Protein AF-Q4K796-F1 (afdb_monomer)

Radius of gyration: 25.09 Å; Cα contacts (8 Å, |Δi|>4): 622; chains: 1; bounding box: 73×23×91 Å

Mean predicted aligned error: 14.18 Å

Solvent-accessible surface area (backbone atoms only — not comparable to full-atom values): 9794 Å² total; per-resid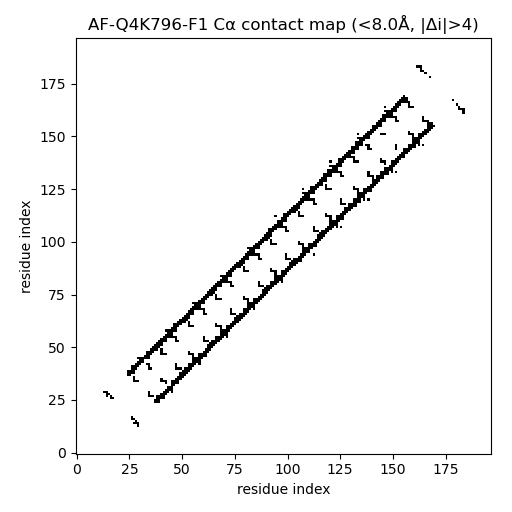ue (Å²): 140,82,84,82,81,80,82,84,79,88,79,74,94,80,75,70,77,74,79,88,71,98,64,101,65,50,69,48,64,33,74,75,43,74,26,70,51,67,31,38,36,35,9,41,61,16,37,15,39,32,39,37,40,28,36,7,37,56,14,41,14,32,36,37,39,39,29,35,7,36,59,18,41,16,36,33,39,37,39,31,36,6,35,60,17,40,16,36,33,38,37,41,31,36,7,36,62,17,39,16,36,33,38,39,38,31,35,6,34,58,19,38,16,36,38,37,37,42,35,36,6,35,53,16,37,14,39,36,40,39,40,35,35,6,32,51,28,33,23,37,38,43,40,43,38,38,11,38,54,9,41,28,45,48,52,28,51,68,48,51,44,85,38,45,50,53,52,56,76,86,68,94,78,76,84,77,95,75,84,79,84,61,74,98,70,86,81,92,78,85,76,84,85,76,81,89,135

pLDDT: mean 73.71, std 23.59, range [25.92, 98.06]

Organism: Pseudomonas fluorescens (strain ATCC BAA-477 / NRRL B-23932 / Pf-5) (NCBI:txid220664)

Secondary structure (DSSP, 8-state):
--------PPPPTT--PPP--SSS-PEEEEESS-EEEEEEEEEESS-EEEEEEEEEESS-EEEEEEEEEESS-EEEEEEEEEESS-EEEEEEEEEESS-EEEEEEEEEESS-EEEEEEEEEESSEEEEEEEEEEESSEEEEEEEEEEESSEEEEEEEEEEESS-EEEE---SSS---------SS------------

Foldseek 3Di:
DDDDDDDDDDDDPDWDFDDDDDDDAGATEDEPEEWEEDHHYEYECEEYEYDHEYEYEVYEWEYDHDTEYECEEYEYHDETEYEVEEYEYEHETEYECYEYEYAHEWEYECEEYEYHAEYEYEVEEYEEHYEYEYEVYEYEYAEEYEYECYEYDDEYHYHYHVYAYAYQDDDPDDDDRDRDGDDPDDDDDDPDDDDDD

Sequence (197 aa):
MALERSTLWVFSPGQKRLSPAKAGLWCQVHQSADAGGTGAVVAIGSEGSGTGAVVAISGEGGGTGAVVAIGSEGSGTGAVVAIGSEGSGTGAVVAIGSEGSGTGAVVAIGSEGSGTGAIVAIGGEGSGTGAVVAISGEGGGAGAIVAIGSEGGRTGAIVAISGEGVGSQYREGQGEDQFAFHDGDSGFVEMNALGLG

Structure (mmCIF, N/CA/C/O backbone):
data_AF-Q4K796-F1
#
_entry.id   AF-Q4K796-F1
#
loop_
_atom_site.group_PDB
_atom_site.id
_atom_site.type_symbol
_atom_site.label_atom_id
_atom_site.label_alt_id
_atom_site.label_comp_id
_atom_site.label_asym_id
_atom_site.label_entity_id
_atom_site.label_seq_id
_atom_site.pdbx_PDB_ins_code
_atom_site.Cartn_x
_atom_site.Cartn_y
_atom_site.Cartn_z
_atom_site.occupancy
_atom_site.B_iso_or_equiv
_atom_site.auth_seq_id
_atom_site.auth_comp_id
_atom_site.auth_asym_id
_atom_site.auth_atom_id
_atom_site.pdbx_PDB_model_num
ATOM 1 N N . MET A 1 1 ? -47.735 -0.604 30.518 1.00 32.28 1 MET A N 1
ATOM 2 C CA . MET A 1 1 ? -46.656 -0.833 31.499 1.00 32.28 1 MET A CA 1
ATOM 3 C C . MET A 1 1 ? -45.660 -1.769 30.824 1.00 32.28 1 MET A C 1
ATOM 5 O O . MET A 1 1 ? -45.943 -2.952 30.713 1.00 32.28 1 MET A O 1
ATOM 9 N N . ALA A 1 2 ? -44.616 -1.220 30.198 1.00 33.31 2 ALA A N 1
ATOM 10 C CA . ALA A 1 2 ? -43.623 -1.996 29.453 1.00 33.31 2 ALA A CA 1
ATOM 11 C C . ALA A 1 2 ? -42.397 -2.198 30.350 1.00 33.31 2 ALA A C 1
ATOM 13 O O . ALA A 1 2 ? -41.891 -1.241 30.927 1.00 33.31 2 ALA A O 1
ATOM 14 N N . LEU A 1 3 ? -42.006 -3.457 30.518 1.00 33.91 3 LEU A N 1
ATOM 15 C CA . LEU A 1 3 ? -40.932 -3.912 31.392 1.00 33.91 3 LEU A CA 1
ATOM 16 C C . LEU A 1 3 ? -39.579 -3.491 30.784 1.00 33.91 3 LEU A C 1
ATOM 18 O O . LEU A 1 3 ? -39.208 -3.992 29.722 1.00 33.91 3 LEU A O 1
ATOM 22 N N . GLU A 1 4 ? -38.856 -2.566 31.421 1.00 35.91 4 GLU A N 1
ATOM 23 C CA . GLU A 1 4 ? -37.480 -2.232 31.034 1.00 35.91 4 GLU A CA 1
ATOM 24 C C . GLU A 1 4 ? -36.572 -3.441 31.292 1.00 35.91 4 GLU A C 1
ATOM 26 O O . GLU A 1 4 ? -36.457 -3.936 32.414 1.00 35.91 4 GLU A O 1
ATOM 31 N N . ARG A 1 5 ? -35.931 -3.947 30.235 1.00 39.09 5 ARG A N 1
ATOM 32 C CA . ARG A 1 5 ? -34.898 -4.979 30.340 1.00 39.09 5 ARG A CA 1
ATOM 33 C C . ARG A 1 5 ? -33.575 -4.303 30.687 1.00 39.09 5 ARG A C 1
ATOM 35 O O . ARG A 1 5 ? -32.962 -3.669 29.836 1.00 39.09 5 ARG A O 1
ATOM 42 N N . SER A 1 6 ? -33.149 -4.437 31.939 1.00 38.69 6 SER A N 1
ATOM 43 C CA . SER A 1 6 ? -31.839 -3.988 32.406 1.00 38.69 6 SER A CA 1
ATOM 44 C C . SER A 1 6 ? -30.732 -4.826 31.762 1.00 38.69 6 SER A C 1
ATOM 46 O O . SER A 1 6 ? -30.602 -6.016 32.043 1.00 38.69 6 SER A O 1
ATOM 48 N N . THR A 1 7 ? -29.922 -4.214 30.900 1.00 38.94 7 THR A N 1
ATOM 49 C CA . THR A 1 7 ? -28.681 -4.826 30.414 1.00 38.94 7 THR A CA 1
ATOM 50 C C . THR A 1 7 ? -27.633 -4.720 31.520 1.00 38.94 7 THR A C 1
ATOM 52 O O . THR A 1 7 ? -27.152 -3.631 31.835 1.00 38.94 7 THR A O 1
ATOM 55 N N . LEU A 1 8 ? -27.331 -5.849 32.156 1.00 25.92 8 LEU A N 1
ATOM 56 C CA . LEU A 1 8 ? -26.284 -5.976 33.164 1.00 25.92 8 LEU A CA 1
ATOM 57 C C . LEU A 1 8 ? -24.922 -6.004 32.452 1.00 25.92 8 LEU A C 1
ATOM 59 O O . LEU A 1 8 ? -24.643 -6.933 31.698 1.00 25.92 8 LEU A O 1
ATOM 63 N N . TRP A 1 9 ? -24.083 -4.996 32.679 1.00 35.97 9 TRP A N 1
ATOM 64 C CA . TRP A 1 9 ? -22.711 -4.964 32.168 1.00 35.97 9 TRP A CA 1
ATOM 65 C C . TRP A 1 9 ? -21.756 -5.470 33.248 1.00 35.97 9 TRP A C 1
ATOM 67 O O . TRP A 1 9 ? -21.733 -4.937 34.358 1.00 35.97 9 TRP A O 1
ATOM 77 N N . VAL A 1 10 ? -20.974 -6.503 32.932 1.00 29.53 10 VAL A N 1
ATOM 78 C CA . VAL A 1 10 ? -19.903 -6.999 33.805 1.00 29.53 10 VAL A CA 1
ATOM 79 C C . VAL A 1 10 ? -18.648 -6.170 33.527 1.00 29.53 10 VAL A C 1
ATOM 81 O O . VAL A 1 10 ? -18.151 -6.157 32.405 1.00 29.53 10 VAL A O 1
ATOM 84 N N . PHE A 1 11 ? -18.159 -5.449 34.537 1.00 35.94 11 PHE A N 1
ATOM 85 C CA . PHE A 1 11 ? -16.932 -4.651 34.463 1.00 35.94 11 PHE A CA 1
ATOM 86 C C . PHE A 1 11 ? -15.751 -5.428 35.054 1.00 35.94 11 PHE A C 1
ATOM 88 O O . PHE A 1 11 ? -15.816 -5.860 36.206 1.00 35.94 11 PHE A O 1
ATOM 95 N N . SER A 1 12 ? -14.658 -5.549 34.297 1.00 33.75 12 SER A N 1
ATOM 96 C CA . SER A 1 12 ? -13.378 -6.051 34.812 1.00 33.75 12 SER A CA 1
ATOM 97 C C . SER A 1 12 ? -12.637 -4.961 35.609 1.00 33.75 12 SER A C 1
ATOM 99 O O . SER A 1 12 ? -12.648 -3.790 35.208 1.00 33.75 12 SER A O 1
ATOM 101 N N . PRO A 1 13 ? -11.982 -5.302 36.734 1.00 33.19 13 PRO A N 1
ATOM 102 C CA . PRO A 1 13 ? -11.222 -4.344 37.534 1.00 33.19 13 PRO A CA 1
ATOM 103 C C . PRO A 1 13 ? -9.980 -3.854 36.769 1.00 33.19 13 PRO A C 1
ATOM 105 O O . PRO A 1 13 ? -9.187 -4.659 36.298 1.00 33.19 13 PRO A O 1
ATOM 108 N N . GLY A 1 14 ? -9.813 -2.532 36.649 1.00 47.53 14 GLY A N 1
ATOM 109 C CA . GLY A 1 14 ? -8.658 -1.895 35.984 1.00 47.53 14 GLY A CA 1
ATOM 110 C C . GLY A 1 14 ? -9.011 -0.699 35.090 1.00 47.53 14 GLY A C 1
ATOM 111 O O . GLY A 1 14 ? -8.155 0.127 34.785 1.00 47.53 14 GLY A O 1
ATOM 112 N N . GLN A 1 15 ? -10.286 -0.551 34.728 1.00 52.28 15 GLN A N 1
ATOM 113 C CA . GLN A 1 15 ? -10.773 0.514 33.850 1.00 52.28 15 GLN A CA 1
ATOM 114 C C . GLN A 1 15 ? -10.776 1.882 34.565 1.00 52.28 15 GLN A C 1
ATOM 116 O O . GLN A 1 15 ? -11.690 2.195 35.331 1.00 52.28 15 GLN A O 1
ATOM 121 N N . LYS A 1 16 ? -9.772 2.736 34.320 1.00 47.72 16 LYS A N 1
ATOM 122 C CA . LYS A 1 16 ? -9.820 4.148 34.746 1.00 47.72 16 LYS A CA 1
ATOM 123 C C . LYS A 1 16 ? -10.542 4.984 33.688 1.00 47.72 16 LYS A C 1
ATOM 125 O O . LYS A 1 16 ? -9.967 5.343 32.668 1.00 47.72 16 LYS A O 1
ATOM 130 N N . ARG A 1 17 ? -11.807 5.326 33.951 1.00 47.62 17 ARG A N 1
ATOM 131 C CA . ARG A 1 17 ? -12.577 6.282 33.137 1.00 47.62 17 ARG A CA 1
ATOM 132 C C . ARG A 1 17 ? -12.143 7.714 33.460 1.00 47.62 17 ARG A C 1
ATOM 134 O O . ARG A 1 17 ? -12.288 8.147 34.601 1.00 47.62 17 ARG A O 1
ATOM 141 N N . LEU A 1 18 ? -11.669 8.463 32.465 1.00 47.25 18 LEU A N 1
ATOM 142 C CA . LEU A 1 18 ? -11.628 9.929 32.539 1.00 47.25 18 LEU A CA 1
ATOM 143 C C . LEU A 1 18 ? -13.071 10.469 32.429 1.00 47.25 18 LEU A C 1
ATOM 145 O O . LEU A 1 18 ? -13.932 9.833 31.815 1.00 47.25 18 LEU A O 1
ATOM 149 N N . SER A 1 19 ? -13.377 11.571 33.121 1.00 43.00 19 SER A N 1
ATOM 150 C CA . SER A 1 19 ? -14.751 12.047 33.356 1.00 43.00 19 SER A CA 1
ATOM 151 C C . SER A 1 19 ? -15.527 12.347 32.058 1.00 43.00 19 SER A C 1
ATOM 153 O O . SER A 1 19 ? -14.937 12.766 31.062 1.00 43.00 19 SER A O 1
ATOM 155 N N . PRO A 1 20 ? -16.862 12.145 32.041 1.00 46.41 20 PRO A N 1
ATOM 156 C CA . PRO A 1 20 ? -17.656 12.279 30.825 1.00 46.41 20 PRO A CA 1
ATOM 157 C C . PRO A 1 20 ? -17.869 13.757 30.474 1.00 46.41 20 PRO A C 1
ATOM 159 O O . PRO A 1 20 ? -18.777 14.407 30.994 1.00 46.41 20 PRO A O 1
ATOM 162 N N . ALA A 1 21 ? -17.055 14.286 29.560 1.00 43.66 21 ALA A N 1
ATOM 163 C CA . ALA A 1 21 ? -17.406 15.491 28.823 1.00 43.66 21 ALA A CA 1
ATOM 164 C C . ALA A 1 21 ? -18.401 15.115 27.711 1.00 43.66 21 ALA A C 1
ATOM 166 O O . ALA A 1 21 ? -18.244 14.143 26.977 1.00 43.66 21 ALA A O 1
ATOM 167 N N . LYS A 1 22 ? -19.493 15.864 27.661 1.00 45.91 22 LYS A N 1
ATOM 168 C CA . LYS A 1 22 ? -20.725 15.597 26.921 1.00 45.91 22 L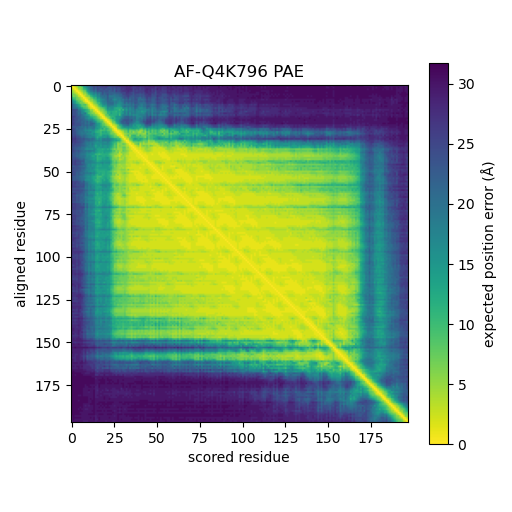YS A CA 1
ATOM 169 C C . LYS A 1 22 ? -20.531 15.647 25.396 1.00 45.91 22 LYS A C 1
ATOM 171 O O . LYS A 1 22 ? -20.783 16.684 24.803 1.00 45.91 22 LYS A O 1
ATOM 176 N N . ALA A 1 23 ? -20.132 14.525 24.788 1.00 39.84 23 ALA A N 1
ATOM 177 C CA . ALA A 1 23 ? -20.464 14.088 23.422 1.00 39.84 23 ALA A CA 1
ATOM 178 C C . ALA A 1 23 ? -19.830 12.709 23.132 1.00 39.84 23 ALA A C 1
ATOM 180 O O . ALA A 1 23 ? -18.652 12.638 22.822 1.00 39.84 23 ALA A O 1
ATOM 181 N N . GLY A 1 24 ? -20.615 11.630 23.239 1.00 48.03 24 GLY A N 1
ATOM 182 C CA . GLY A 1 24 ? -20.560 10.402 22.417 1.00 48.03 24 GLY A CA 1
ATOM 183 C C . GLY A 1 24 ? -19.281 9.568 22.211 1.00 48.03 24 GLY A C 1
ATOM 184 O O . GLY A 1 24 ? -19.421 8.458 21.708 1.00 48.03 24 GLY A O 1
ATOM 185 N N . LEU A 1 25 ? -18.077 10.015 22.569 1.00 50.38 25 LEU A N 1
ATOM 186 C CA . LEU A 1 25 ? -16.825 9.310 22.284 1.00 50.38 25 LEU A CA 1
ATOM 187 C C . LEU A 1 25 ? -16.092 8.993 23.591 1.00 50.38 25 LEU A C 1
ATOM 189 O O . LEU A 1 25 ? -15.716 9.891 24.343 1.00 50.38 25 LEU A O 1
ATOM 193 N N . TRP A 1 26 ? -15.915 7.705 23.876 1.00 54.00 26 TRP A N 1
ATOM 194 C CA . TRP A 1 26 ? -15.179 7.224 25.043 1.00 54.00 26 TRP A CA 1
ATOM 195 C C . TRP A 1 26 ? -13.732 6.924 24.633 1.00 54.00 26 TRP A C 1
ATOM 197 O O . TRP A 1 26 ? -13.509 6.302 23.595 1.00 54.00 26 TRP A O 1
ATOM 207 N N . CYS A 1 27 ? -12.762 7.352 25.445 1.00 57.16 27 CYS A N 1
ATOM 208 C CA . CYS A 1 27 ? -11.370 6.922 25.318 1.00 57.16 27 CYS A CA 1
ATOM 209 C C . CYS A 1 27 ? -11.124 5.763 26.292 1.00 57.16 27 CYS A C 1
ATOM 211 O O . CYS A 1 27 ? -11.319 5.931 27.499 1.00 57.16 27 CYS A O 1
ATOM 213 N N . GLN A 1 28 ? -10.707 4.605 25.784 1.00 65.06 28 GLN A N 1
ATOM 214 C CA . GLN A 1 28 ? -10.237 3.478 26.586 1.00 65.06 28 GLN A CA 1
ATOM 215 C C . GLN A 1 28 ? -8.709 3.480 26.628 1.00 65.06 28 GLN A C 1
ATOM 217 O O . GLN A 1 28 ? -8.058 3.589 25.592 1.00 65.06 28 GLN A O 1
ATOM 222 N N . VAL A 1 29 ? -8.143 3.353 27.827 1.00 65.00 29 VAL A N 1
ATOM 223 C CA . VAL A 1 29 ? -6.700 3.194 28.037 1.00 65.00 29 VAL A CA 1
ATOM 224 C C . VAL A 1 29 ? -6.484 1.906 28.818 1.00 65.00 29 VAL A C 1
ATOM 226 O O . VAL A 1 29 ? -7.013 1.772 29.925 1.00 65.00 29 VAL A O 1
ATOM 229 N N . HIS A 1 30 ? -5.710 0.979 28.260 1.00 63.38 30 HIS A N 1
ATOM 230 C CA . HIS A 1 30 ? -5.345 -0.282 28.903 1.00 63.38 30 HIS A CA 1
ATOM 231 C C . HIS A 1 30 ? -3.818 -0.395 28.989 1.00 63.38 30 HIS A C 1
ATOM 233 O O . HIS A 1 30 ? -3.090 -0.029 28.066 1.00 63.38 30 HIS A O 1
ATOM 239 N N . GLN A 1 31 ? -3.335 -0.872 30.133 1.00 53.88 31 GLN A N 1
ATOM 240 C CA . GLN A 1 31 ? -1.956 -1.306 30.321 1.00 53.88 31 GLN A CA 1
ATOM 241 C C . GLN A 1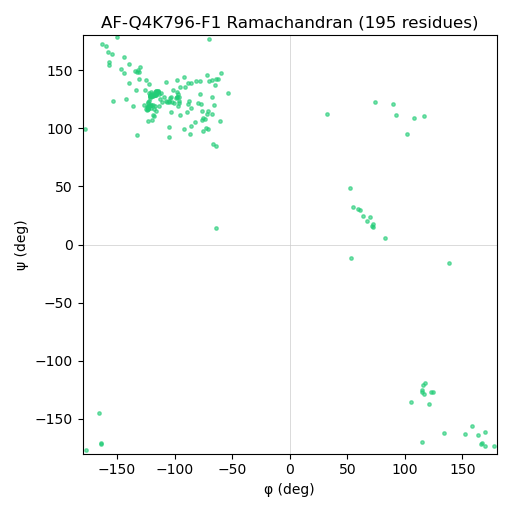 31 ? -2.045 -2.763 30.765 1.00 53.88 31 GLN A C 1
ATOM 243 O O . GLN A 1 31 ? -2.701 -3.036 31.771 1.00 53.88 31 GLN A O 1
ATOM 248 N N . SER A 1 32 ? -1.395 -3.668 30.029 1.00 54.97 32 SER A N 1
ATOM 249 C CA . SER A 1 32 ? -1.246 -5.098 30.350 1.00 54.97 32 SER A CA 1
ATOM 250 C C . SER A 1 32 ? -2.393 -6.061 29.978 1.00 54.97 32 SER A C 1
ATOM 252 O O . SER A 1 32 ? -2.298 -7.238 30.323 1.00 54.97 32 SER A O 1
ATOM 254 N N . ALA A 1 33 ? -3.441 -5.628 29.274 1.00 65.38 33 ALA A N 1
ATOM 255 C CA . ALA A 1 33 ? -4.464 -6.518 28.714 1.00 65.38 33 ALA A CA 1
ATOM 256 C C . ALA A 1 33 ? -4.972 -5.949 27.388 1.00 65.38 33 ALA A C 1
ATOM 258 O O . ALA A 1 33 ? -4.992 -4.726 27.236 1.00 65.38 33 ALA A O 1
ATOM 259 N N . ASP A 1 34 ? -5.406 -6.817 26.472 1.00 75.06 34 ASP A N 1
ATOM 260 C CA . ASP A 1 34 ? -5.869 -6.388 25.152 1.00 75.06 34 ASP A CA 1
ATOM 261 C C . ASP A 1 34 ? -6.951 -5.313 25.285 1.00 75.06 34 ASP A C 1
ATOM 263 O O . ASP A 1 34 ? -7.889 -5.407 26.092 1.00 75.06 34 ASP A O 1
ATOM 267 N N . ALA A 1 35 ? -6.768 -4.224 24.550 1.00 77.00 35 ALA A N 1
ATOM 268 C CA . ALA A 1 35 ? -7.663 -3.084 24.553 1.00 77.00 35 ALA A CA 1
ATOM 269 C C . ALA A 1 35 ? -8.516 -3.139 23.291 1.00 77.00 35 ALA A C 1
ATOM 271 O O . ALA A 1 35 ? -7.973 -3.171 22.188 1.00 77.00 35 ALA A O 1
ATOM 272 N N . GLY A 1 36 ? -9.843 -3.080 23.422 1.00 81.38 36 GLY A N 1
ATOM 273 C CA . GLY A 1 36 ? -10.649 -2.878 22.233 1.00 81.38 36 GLY A CA 1
ATOM 274 C C . GLY A 1 36 ? -12.033 -2.296 22.417 1.00 81.38 36 GLY A C 1
ATOM 275 O O . GLY A 1 36 ? -12.653 -2.378 23.476 1.00 81.38 36 GLY A O 1
ATOM 276 N N . GLY A 1 37 ? -12.511 -1.651 21.354 1.00 83.88 37 GLY A N 1
ATOM 277 C CA . GLY A 1 37 ? -13.791 -0.960 21.377 1.00 83.88 37 GLY A CA 1
ATOM 278 C C . GLY A 1 37 ? -13.998 0.036 20.244 1.00 83.88 37 GLY A C 1
ATOM 279 O O . GLY A 1 37 ? -13.309 0.036 19.225 1.00 83.88 37 GLY A O 1
ATOM 280 N N . THR A 1 38 ? -14.996 0.894 20.438 1.00 82.12 38 THR A N 1
ATOM 281 C CA . THR A 1 38 ? -15.337 1.987 19.526 1.00 82.12 38 THR A CA 1
ATOM 282 C C . THR A 1 38 ? -14.931 3.323 20.141 1.00 82.12 38 THR A C 1
ATOM 284 O O . THR A 1 38 ? -15.146 3.543 21.333 1.00 82.12 38 THR A O 1
ATOM 287 N N . GLY A 1 39 ? -14.401 4.234 19.328 1.00 82.69 39 GLY A N 1
ATOM 288 C CA . GLY A 1 39 ? -13.891 5.527 19.775 1.00 82.69 39 GLY A CA 1
ATOM 289 C C . GLY A 1 39 ? -12.368 5.540 19.783 1.00 82.69 39 GLY A C 1
ATOM 290 O O . GLY A 1 39 ? -11.752 5.110 18.813 1.00 82.69 39 GLY A O 1
ATOM 291 N N . ALA A 1 40 ? -11.766 6.072 20.844 1.00 86.44 40 ALA A N 1
ATOM 292 C CA . ALA A 1 40 ? -10.315 6.084 20.985 1.00 86.44 40 ALA A CA 1
ATOM 293 C C . ALA A 1 40 ? -9.857 4.916 21.870 1.00 86.44 40 ALA A C 1
ATOM 295 O O . ALA A 1 40 ? -10.339 4.770 22.993 1.00 86.44 40 ALA A O 1
ATOM 296 N N . VAL A 1 41 ? -8.919 4.110 21.384 1.00 86.56 41 VAL A N 1
ATOM 297 C CA . VAL A 1 41 ? -8.294 2.991 22.096 1.00 86.56 41 VAL A CA 1
ATOM 298 C C . VAL A 1 41 ? -6.800 3.271 22.203 1.00 86.56 41 VAL A C 1
ATOM 300 O O . VAL A 1 41 ? -6.152 3.559 21.201 1.00 86.56 41 VAL A O 1
ATOM 303 N N . VAL A 1 42 ? -6.252 3.193 23.413 1.00 89.62 42 VAL A N 1
ATOM 304 C CA . VAL A 1 42 ? -4.810 3.283 23.668 1.00 89.62 42 VAL A CA 1
ATOM 305 C C . VAL A 1 42 ? -4.362 2.031 24.414 1.00 89.62 42 VAL A C 1
ATOM 307 O O . VAL A 1 42 ? -4.796 1.800 25.546 1.00 89.62 42 VAL A O 1
ATOM 310 N N . ALA A 1 43 ? -3.486 1.254 23.785 1.00 86.56 43 ALA A N 1
ATOM 311 C CA . ALA A 1 43 ? -2.868 0.056 24.338 1.00 86.56 43 ALA A CA 1
ATOM 312 C C . ALA A 1 43 ? -1.357 0.271 24.502 1.00 86.56 43 ALA A C 1
ATOM 314 O O . ALA A 1 43 ? -0.681 0.758 23.596 1.00 86.56 43 ALA A O 1
ATOM 315 N N . ILE A 1 44 ? -0.819 -0.066 25.675 1.00 88.44 44 ILE A N 1
ATOM 316 C CA . ILE A 1 44 ? 0.621 0.025 25.960 1.00 88.44 44 ILE A CA 1
ATOM 317 C C . ILE A 1 44 ? 1.091 -1.337 26.466 1.00 88.44 44 ILE A C 1
ATOM 319 O O . ILE A 1 44 ? 0.580 -1.823 27.478 1.00 88.44 44 ILE A O 1
ATOM 323 N N . GLY A 1 45 ? 2.047 -1.945 25.759 1.00 84.62 45 GLY A N 1
ATOM 324 C CA . GLY A 1 45 ? 2.571 -3.284 26.055 1.00 84.62 45 GLY A CA 1
ATOM 325 C C . GLY A 1 45 ? 1.529 -4.400 25.919 1.00 84.62 45 GLY A C 1
ATOM 326 O O . GLY A 1 45 ? 1.620 -5.405 26.615 1.00 84.62 45 GLY A O 1
ATOM 327 N N . SER A 1 46 ? 0.488 -4.175 25.116 1.00 84.88 46 SER A N 1
ATOM 328 C CA . SER A 1 46 ? -0.628 -5.099 24.862 1.00 84.88 46 SER A CA 1
ATOM 329 C C . SER A 1 46 ? -1.229 -4.798 23.493 1.00 84.88 46 SER A C 1
ATOM 331 O O . SER A 1 46 ? -0.978 -3.717 22.950 1.00 84.88 46 SER A O 1
ATOM 333 N N . GLU A 1 47 ? -2.014 -5.725 22.951 1.00 88.62 47 GLU A N 1
ATOM 334 C CA . GLU A 1 47 ? -2.679 -5.526 21.667 1.00 88.62 47 GLU A CA 1
ATOM 335 C C . GLU A 1 47 ? -3.792 -4.475 21.794 1.00 88.62 47 GLU A C 1
ATOM 337 O O . GLU A 1 47 ? -4.524 -4.407 22.788 1.00 88.62 47 GLU A O 1
ATOM 342 N N . GLY A 1 48 ? -3.923 -3.624 20.781 1.00 87.56 48 GLY A N 1
ATOM 343 C CA . GLY A 1 48 ? -4.986 -2.632 20.673 1.00 87.56 48 GLY A CA 1
ATOM 344 C C . GLY A 1 48 ? -5.793 -2.858 19.405 1.00 87.56 48 GLY A C 1
ATOM 345 O O . GLY A 1 48 ? -5.242 -2.752 18.317 1.00 87.56 48 GLY A O 1
ATOM 346 N N . SER A 1 49 ? -7.099 -3.111 19.514 1.00 90.81 49 SER A N 1
ATOM 347 C CA . SER A 1 49 ? -7.987 -3.303 18.360 1.00 90.81 49 SER A CA 1
ATOM 348 C C . SER A 1 49 ? -9.266 -2.464 18.439 1.00 90.81 49 SER A C 1
ATOM 350 O O . SER A 1 49 ? -9.838 -2.281 19.509 1.00 90.81 49 SER A O 1
ATOM 352 N N . GLY A 1 50 ? -9.780 -1.920 17.332 1.00 90.19 50 GLY A N 1
ATOM 353 C CA . GLY A 1 50 ? -11.032 -1.161 17.438 1.00 90.19 50 GLY A CA 1
ATOM 354 C C . GLY A 1 50 ? -11.574 -0.487 16.189 1.00 90.19 50 GLY A C 1
ATOM 355 O O . GLY A 1 50 ? -11.091 -0.661 15.076 1.00 90.19 50 GLY A O 1
ATOM 356 N N . THR A 1 51 ? -12.635 0.293 16.394 1.00 89.56 51 THR A N 1
ATOM 357 C CA . THR A 1 51 ? -13.224 1.181 15.383 1.00 89.56 51 THR A CA 1
ATOM 358 C C . THR A 1 51 ? -13.115 2.630 15.848 1.00 89.56 51 THR A C 1
ATOM 360 O O . THR A 1 51 ? -13.690 2.989 16.873 1.00 89.56 51 THR A O 1
ATOM 363 N N . GLY A 1 52 ? -12.422 3.477 15.094 1.00 89.81 52 GLY A N 1
ATOM 364 C CA . GLY A 1 52 ? -12.124 4.859 15.465 1.00 89.81 52 GLY A CA 1
ATOM 365 C C . GLY A 1 52 ? -10.622 5.116 15.435 1.00 89.81 52 GLY A C 1
ATOM 366 O O . GLY A 1 52 ? -9.994 4.874 14.413 1.00 89.81 52 GLY A O 1
ATOM 367 N N . ALA A 1 53 ? -10.057 5.635 16.522 1.00 91.12 53 ALA A N 1
ATOM 368 C CA . ALA A 1 53 ? -8.621 5.870 16.647 1.00 91.12 53 ALA A CA 1
ATOM 369 C C . ALA A 1 53 ? -8.001 4.812 17.566 1.00 91.12 53 ALA A C 1
ATOM 371 O O . ALA A 1 53 ? -8.421 4.681 18.711 1.00 91.12 53 ALA A O 1
ATOM 372 N N . VAL A 1 54 ? -7.001 4.080 17.092 1.00 92.31 54 VAL A N 1
ATOM 373 C CA . VAL A 1 54 ? -6.268 3.064 17.849 1.00 92.31 54 VAL A CA 1
ATOM 374 C C . VAL A 1 54 ? -4.806 3.479 17.909 1.00 92.31 54 VAL A C 1
ATOM 376 O O . VAL A 1 54 ? -4.199 3.764 16.881 1.00 92.31 54 VAL A O 1
ATOM 379 N N . VAL A 1 55 ? -4.239 3.526 19.110 1.00 93.12 55 VAL A N 1
ATOM 380 C CA . VAL A 1 55 ? -2.809 3.743 19.337 1.00 93.12 55 VAL A CA 1
ATOM 381 C C . VAL A 1 55 ? -2.272 2.562 20.131 1.00 93.12 55 VAL A C 1
ATOM 383 O O . VAL A 1 55 ? -2.712 2.340 21.259 1.00 93.12 55 VAL A O 1
ATOM 386 N N . ALA A 1 56 ? -1.324 1.829 19.560 1.00 90.81 56 ALA A N 1
ATOM 387 C CA . ALA A 1 56 ? -0.649 0.711 20.202 1.00 90.81 56 ALA A CA 1
ATOM 388 C C . ALA A 1 56 ? 0.857 0.999 20.309 1.00 90.81 56 ALA A C 1
ATOM 390 O O . ALA A 1 56 ? 1.501 1.415 19.345 1.00 90.81 56 ALA A O 1
ATOM 391 N N . ILE A 1 57 ? 1.416 0.835 21.507 1.00 92.25 57 ILE A N 1
ATOM 392 C CA . ILE A 1 57 ? 2.840 1.058 21.786 1.00 92.25 57 ILE A CA 1
ATOM 393 C C . ILE A 1 57 ? 3.423 -0.240 22.325 1.00 92.25 57 ILE A C 1
ATOM 395 O O . ILE A 1 57 ? 3.005 -0.697 23.391 1.00 92.25 57 ILE A O 1
ATOM 399 N N . SER A 1 58 ? 4.405 -0.801 21.616 1.00 88.56 58 SER A N 1
ATOM 400 C CA . SER A 1 58 ? 5.040 -2.081 21.964 1.00 88.56 58 SER A CA 1
ATOM 401 C C . SER A 1 58 ? 4.034 -3.235 22.116 1.00 88.56 58 SER A C 1
ATOM 403 O O . SER A 1 58 ? 4.205 -4.111 22.962 1.00 88.56 58 SER A O 1
ATOM 405 N N . GLY A 1 59 ? 2.959 -3.181 21.333 1.00 84.94 59 GLY A N 1
ATOM 406 C CA . GLY A 1 59 ? 1.964 -4.226 21.133 1.00 84.94 59 GLY A CA 1
ATOM 407 C C . GLY A 1 59 ? 1.274 -3.998 19.789 1.00 84.94 59 GLY A C 1
ATOM 408 O O . GLY A 1 59 ? 1.312 -2.881 19.263 1.00 84.94 59 GLY A O 1
ATOM 409 N N . GLU A 1 60 ? 0.693 -5.047 19.215 1.00 90.44 60 GLU A N 1
ATOM 410 C CA . GLU A 1 60 ? 0.090 -4.977 17.881 1.00 90.44 60 GLU A CA 1
ATOM 411 C C . GLU A 1 60 ? -1.111 -4.021 17.858 1.00 90.44 60 GLU A C 1
ATOM 413 O O . GLU A 1 60 ? -1.932 -3.988 18.779 1.00 90.44 60 GLU A O 1
ATOM 418 N N . GLY A 1 61 ? -1.201 -3.210 16.805 1.00 90.38 61 GLY A N 1
ATOM 419 C CA . GLY A 1 61 ? -2.300 -2.274 16.580 1.00 90.38 61 GLY A CA 1
ATOM 420 C C . GLY A 1 61 ? -3.178 -2.725 15.420 1.00 90.38 61 GLY A C 1
ATOM 421 O O . GLY A 1 61 ? -2.683 -2.925 14.320 1.00 90.38 61 GLY A O 1
ATOM 422 N N . GLY A 1 62 ? -4.487 -2.834 15.633 1.00 93.19 62 GLY A N 1
ATOM 423 C CA . GLY A 1 62 ? -5.446 -3.312 14.638 1.00 93.19 62 GLY A CA 1
ATOM 424 C C . GLY A 1 62 ? -6.705 -2.451 14.560 1.00 93.19 62 GLY A C 1
ATOM 425 O O . GLY A 1 62 ? -7.174 -1.931 15.572 1.00 93.19 62 GLY A O 1
ATOM 426 N N . GLY A 1 63 ? -7.347 -2.335 13.397 1.00 93.75 63 GLY A N 1
ATOM 427 C CA . GLY A 1 63 ? -8.734 -1.857 13.379 1.00 93.75 63 GLY A CA 1
ATOM 428 C C . GLY A 1 63 ? -9.222 -1.136 12.136 1.00 93.75 63 GLY A C 1
ATOM 429 O O . GLY A 1 63 ? -8.662 -1.225 11.050 1.00 93.75 63 GLY A O 1
ATOM 430 N N . THR A 1 64 ? -10.336 -0.427 12.307 1.00 95.25 64 THR A N 1
ATOM 431 C CA . THR A 1 64 ? -10.954 0.417 11.280 1.00 95.25 64 THR A CA 1
ATOM 432 C C . THR A 1 64 ? -10.935 1.877 11.724 1.00 95.25 64 THR A C 1
ATOM 434 O O . THR A 1 64 ? -11.356 2.182 12.836 1.00 95.25 64 THR A O 1
ATOM 437 N N . GLY A 1 65 ? -10.509 2.792 10.856 1.00 95.19 65 GLY A N 1
ATOM 438 C CA . GLY A 1 65 ? -10.358 4.216 11.155 1.00 95.19 65 GLY A CA 1
ATOM 439 C C . GLY A 1 65 ? -8.896 4.643 11.072 1.00 95.19 65 GLY A C 1
ATOM 440 O O . GLY A 1 65 ? -8.303 4.531 10.008 1.00 95.19 65 GLY A O 1
ATOM 441 N N . ALA A 1 66 ? -8.332 5.165 12.158 1.00 96.00 66 ALA A N 1
ATOM 442 C CA . ALA A 1 66 ? -6.923 5.537 12.256 1.00 96.00 66 ALA A CA 1
ATOM 443 C C . ALA A 1 66 ? -6.203 4.593 13.225 1.00 96.00 66 ALA A C 1
ATOM 445 O O . ALA A 1 66 ? -6.591 4.508 14.386 1.00 96.00 66 ALA A O 1
ATOM 446 N N . VAL A 1 67 ? -5.157 3.913 12.770 1.00 96.69 67 VAL A N 1
ATOM 447 C CA . VAL A 1 67 ? -4.319 3.011 13.566 1.00 96.69 67 VAL A CA 1
ATOM 448 C C . VAL A 1 67 ? -2.903 3.572 13.592 1.00 96.69 67 VAL A C 1
ATOM 450 O O . VAL A 1 67 ? -2.339 3.881 12.546 1.00 96.69 67 VAL A O 1
ATOM 453 N N . VAL A 1 68 ? -2.327 3.712 14.782 1.00 96.56 68 VAL A N 1
ATOM 454 C CA . VAL A 1 68 ? -0.923 4.078 14.985 1.00 96.56 68 VAL A CA 1
ATOM 455 C C . VAL A 1 68 ? -0.267 2.992 15.827 1.00 96.56 68 VAL A C 1
ATOM 457 O O . VAL A 1 68 ? -0.657 2.800 16.976 1.00 96.56 68 VAL A O 1
ATOM 460 N N . ALA A 1 69 ? 0.726 2.304 15.271 1.00 95.31 69 ALA A N 1
ATOM 461 C CA . ALA A 1 69 ? 1.506 1.277 15.952 1.00 95.31 69 ALA A CA 1
ATOM 462 C C . ALA A 1 69 ? 2.976 1.714 16.053 1.00 95.31 69 ALA A C 1
ATOM 464 O O . ALA A 1 69 ? 3.575 2.167 15.075 1.00 95.31 69 ALA A O 1
ATOM 465 N N . ILE A 1 70 ? 3.555 1.632 17.252 1.00 95.88 70 ILE A N 1
ATOM 466 C CA . ILE A 1 70 ? 4.934 2.061 17.521 1.00 95.88 70 ILE A CA 1
ATOM 467 C C . ILE A 1 70 ? 5.722 0.896 18.112 1.00 95.88 70 ILE A C 1
ATOM 469 O O . ILE A 1 70 ? 5.417 0.431 19.212 1.00 95.88 70 ILE A O 1
ATOM 473 N N . GLY A 1 71 ? 6.768 0.468 17.402 1.00 90.81 71 GLY A N 1
ATOM 474 C CA . GLY A 1 71 ? 7.639 -0.644 17.789 1.00 90.81 71 GLY A CA 1
ATOM 475 C C . GLY A 1 71 ? 6.948 -2.008 17.764 1.00 90.81 71 GLY A C 1
ATOM 476 O O . GLY A 1 71 ? 7.382 -2.915 18.473 1.00 90.81 71 GLY A O 1
ATOM 477 N N . SER A 1 72 ? 5.833 -2.124 17.042 1.00 88.75 72 SER A N 1
ATOM 478 C CA . SER A 1 72 ? 5.084 -3.360 16.793 1.00 88.75 72 SER A CA 1
ATOM 479 C C . SER A 1 72 ? 4.232 -3.204 15.534 1.00 88.75 72 SER A C 1
ATOM 481 O O . SER A 1 72 ? 4.042 -2.082 15.055 1.00 88.75 72 SER A O 1
ATOM 483 N N . GLU A 1 73 ? 3.732 -4.317 15.006 1.00 94.00 73 GLU A N 1
ATOM 484 C CA . GLU A 1 73 ? 2.964 -4.343 13.763 1.00 94.00 73 GLU A CA 1
ATOM 485 C C . GLU A 1 73 ? 1.662 -3.534 13.861 1.00 94.00 73 GLU A C 1
ATOM 487 O O . GLU A 1 73 ? 0.983 -3.505 14.894 1.00 94.00 73 GLU A O 1
ATOM 492 N N . GLY A 1 74 ? 1.313 -2.860 12.765 1.00 93.50 74 GLY A N 1
ATOM 493 C CA . GLY A 1 74 ? 0.063 -2.123 12.613 1.00 93.50 74 GLY A CA 1
ATOM 494 C C . GLY A 1 74 ? -0.739 -2.641 11.426 1.00 93.50 74 GLY A C 1
ATOM 495 O O . GLY A 1 74 ? -0.223 -2.678 10.315 1.00 93.50 74 GLY A O 1
ATOM 496 N N . SER A 1 75 ? -2.011 -2.987 11.620 1.00 96.44 75 SER A N 1
ATOM 497 C CA . SER A 1 75 ? -2.899 -3.442 10.548 1.00 96.44 75 SER A CA 1
ATOM 498 C C . SER A 1 75 ? -4.266 -2.754 10.569 1.00 96.44 75 SER A C 1
ATOM 500 O O . SER A 1 75 ? -4.792 -2.394 11.625 1.00 96.44 75 SER A O 1
ATOM 502 N N . GLY A 1 76 ? -4.897 -2.547 9.408 1.00 95.62 76 GLY A N 1
ATOM 503 C CA . GLY A 1 76 ? -6.263 -2.025 9.424 1.00 95.62 76 GLY A CA 1
ATOM 504 C C . GLY A 1 76 ? -6.887 -1.565 8.116 1.00 95.62 76 GLY A C 1
ATOM 505 O O . GLY A 1 76 ? -6.358 -1.725 7.021 1.00 95.62 76 GLY A O 1
ATOM 506 N N . THR A 1 77 ? -8.072 -0.976 8.258 1.00 97.12 77 THR A N 1
ATOM 507 C CA . THR A 1 77 ? -8.804 -0.288 7.189 1.00 97.12 77 THR A CA 1
ATOM 508 C C . THR A 1 77 ? -8.934 1.195 7.529 1.00 97.12 77 THR A C 1
ATOM 510 O O . THR A 1 77 ? -9.411 1.537 8.607 1.00 97.12 77 THR A O 1
ATOM 513 N N . GLY A 1 78 ? -8.567 2.088 6.613 1.00 97.06 78 GLY A N 1
ATOM 514 C CA . GLY A 1 78 ? -8.525 3.534 6.828 1.00 97.06 78 GLY A CA 1
ATOM 515 C C . GLY A 1 78 ? -7.094 4.060 6.753 1.00 97.06 78 GLY A C 1
ATOM 516 O O . GLY A 1 78 ? -6.441 3.869 5.736 1.00 97.06 78 GLY A O 1
ATOM 517 N N . ALA A 1 79 ? -6.624 4.753 7.786 1.00 97.44 79 ALA A N 1
ATOM 518 C CA . ALA A 1 79 ? -5.248 5.226 7.897 1.00 97.44 79 ALA A CA 1
ATOM 519 C C . ALA A 1 79 ? -4.465 4.341 8.876 1.00 97.44 79 ALA A C 1
ATOM 521 O O . ALA A 1 79 ? -4.882 4.186 10.020 1.00 97.44 79 ALA A O 1
ATOM 522 N N . VAL A 1 80 ? -3.330 3.800 8.452 1.00 97.75 80 VAL A N 1
ATOM 523 C CA . VAL A 1 80 ? -2.414 3.001 9.271 1.00 97.75 80 VAL A CA 1
ATOM 524 C C . VAL A 1 80 ? -1.054 3.686 9.264 1.00 97.75 80 VAL A C 1
ATOM 526 O O . VAL A 1 80 ? -0.530 4.011 8.202 1.00 97.75 80 VAL A O 1
ATOM 529 N N . VAL A 1 81 ? -0.483 3.916 10.442 1.00 97.69 81 VAL A N 1
ATOM 530 C CA . VAL A 1 81 ? 0.881 4.420 10.618 1.00 97.69 81 VAL A CA 1
ATOM 531 C C . VAL A 1 81 ? 1.640 3.433 11.497 1.00 97.69 81 VAL A C 1
ATOM 533 O O . VAL A 1 81 ? 1.292 3.273 12.664 1.00 97.69 81 VAL A O 1
ATOM 536 N N . ALA A 1 82 ? 2.671 2.795 10.955 1.00 96.50 82 ALA A N 1
ATOM 537 C CA . ALA A 1 82 ? 3.551 1.882 11.675 1.00 96.50 82 ALA A CA 1
ATOM 538 C C . ALA A 1 82 ? 4.971 2.464 11.743 1.00 96.50 82 ALA A C 1
ATOM 540 O O . ALA A 1 82 ? 5.516 2.938 10.743 1.00 96.50 82 ALA A O 1
ATOM 541 N N . ILE A 1 83 ? 5.564 2.480 12.937 1.00 96.62 83 ILE A N 1
ATOM 542 C CA . ILE A 1 83 ? 6.895 3.053 13.176 1.00 96.62 83 ILE A CA 1
ATOM 543 C C . ILE A 1 83 ? 7.798 1.988 13.789 1.00 96.62 83 ILE A C 1
ATOM 545 O O . ILE A 1 83 ? 7.550 1.536 14.906 1.00 96.62 83 ILE A O 1
ATOM 549 N N . GLY A 1 84 ? 8.875 1.640 13.084 1.00 92.31 84 GLY A N 1
ATOM 550 C CA . G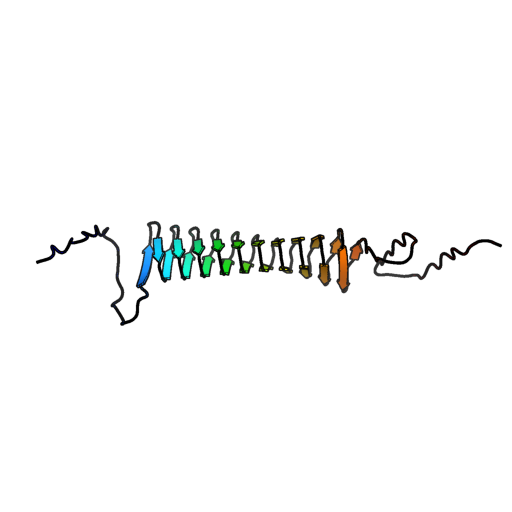LY A 1 84 ? 9.867 0.653 13.516 1.00 92.31 84 GLY A CA 1
ATOM 551 C C . GLY A 1 84 ? 9.369 -0.793 13.485 1.00 92.31 84 GLY A C 1
ATOM 552 O O . GLY A 1 84 ? 9.961 -1.643 14.147 1.00 92.31 84 GLY A O 1
ATOM 553 N N . SER A 1 85 ? 8.258 -1.056 12.797 1.00 91.94 85 SER A N 1
ATOM 554 C CA . SER A 1 85 ? 7.690 -2.385 12.542 1.00 91.94 85 SER A CA 1
ATOM 555 C C . SER A 1 85 ? 6.744 -2.327 11.340 1.00 91.94 85 SER A C 1
ATOM 557 O O . SER A 1 85 ? 6.438 -1.237 10.847 1.00 91.94 85 SER A O 1
ATOM 559 N N . GLU A 1 86 ? 6.298 -3.488 10.871 1.00 94.94 86 GLU A N 1
ATOM 560 C CA . GLU A 1 86 ? 5.499 -3.613 9.653 1.00 94.94 86 GLU A CA 1
ATOM 561 C C . GLU A 1 86 ? 4.134 -2.915 9.756 1.00 94.94 86 GLU A C 1
ATOM 563 O O . GLU A 1 86 ? 3.474 -2.911 10.800 1.00 94.94 86 GLU A O 1
ATOM 568 N N . GLY A 1 87 ? 3.703 -2.313 8.649 1.00 94.69 87 GLY A N 1
ATOM 569 C CA . GLY A 1 87 ? 2.384 -1.706 8.500 1.00 94.69 87 GLY A CA 1
ATOM 570 C C . GLY A 1 87 ? 1.618 -2.340 7.347 1.00 94.69 87 GLY A C 1
ATOM 571 O O . GLY A 1 87 ? 2.119 -2.364 6.228 1.00 94.69 87 GLY A O 1
ATOM 572 N N . SER A 1 88 ? 0.390 -2.804 7.573 1.00 96.94 88 SER A N 1
ATOM 573 C CA . SER A 1 88 ? -0.450 -3.387 6.522 1.00 96.94 88 SER A CA 1
ATOM 574 C C . SER A 1 88 ? -1.872 -2.826 6.506 1.00 96.94 88 SER A C 1
ATOM 576 O O . SER A 1 88 ? -2.420 -2.430 7.535 1.00 96.94 88 SER A O 1
ATOM 578 N N . GLY A 1 89 ? -2.528 -2.769 5.344 1.00 96.25 89 GLY A N 1
ATOM 579 C CA . GLY A 1 89 ? -3.944 -2.402 5.347 1.00 96.25 89 GLY A CA 1
ATOM 580 C C . GLY A 1 89 ? -4.599 -2.025 4.030 1.00 96.25 89 GLY A C 1
ATOM 581 O O . GLY A 1 89 ? -4.055 -2.161 2.938 1.00 96.25 89 GLY A O 1
ATOM 582 N N . THR A 1 90 ? -5.829 -1.536 4.157 1.00 97.50 90 THR A N 1
ATOM 583 C CA . THR A 1 90 ? -6.604 -0.944 3.062 1.00 97.50 90 THR A CA 1
ATOM 584 C C . THR A 1 90 ? -6.864 0.528 3.361 1.00 97.50 90 THR A C 1
ATOM 586 O O . THR A 1 90 ? -7.363 0.852 4.433 1.00 97.50 90 THR A O 1
ATOM 589 N N . GLY A 1 91 ? -6.584 1.423 2.418 1.00 97.44 91 GLY A N 1
ATOM 590 C CA . GLY A 1 91 ? -6.675 2.872 2.587 1.00 97.44 91 GLY A CA 1
ATOM 591 C C . GLY A 1 91 ? -5.300 3.524 2.471 1.00 97.44 91 GLY A C 1
ATOM 592 O O . GLY A 1 91 ? -4.632 3.335 1.463 1.00 97.44 91 GLY A O 1
ATOM 593 N N . ALA A 1 92 ? -4.900 4.320 3.459 1.00 97.88 92 ALA A N 1
ATOM 594 C CA . ALA A 1 92 ? -3.577 4.930 3.533 1.00 97.88 92 ALA A CA 1
ATOM 595 C C . ALA A 1 92 ? -2.707 4.168 4.540 1.00 97.88 92 ALA A C 1
ATOM 597 O O . ALA A 1 92 ? -3.072 4.071 5.706 1.00 97.88 92 ALA A O 1
ATOM 598 N N . VAL A 1 93 ? -1.556 3.664 4.112 1.00 98.06 93 VAL A N 1
ATOM 599 C CA . VAL A 1 93 ? -0.570 2.981 4.954 1.00 98.06 93 VAL A CA 1
ATOM 600 C C . VAL A 1 93 ? 0.726 3.780 4.912 1.00 98.06 93 VAL A C 1
ATOM 602 O O . VAL A 1 93 ? 1.217 4.105 3.835 1.00 98.06 93 VAL A O 1
ATOM 605 N N . VAL A 1 94 ? 1.277 4.108 6.076 1.00 98.00 94 VAL A N 1
ATOM 606 C CA . VAL A 1 94 ? 2.590 4.738 6.228 1.00 98.00 94 VAL A CA 1
ATOM 607 C C . VAL A 1 94 ? 3.440 3.851 7.128 1.00 98.00 94 VAL A C 1
ATOM 609 O O . VAL A 1 94 ? 3.100 3.670 8.293 1.00 98.00 94 VAL A O 1
ATOM 612 N N . ALA A 1 95 ? 4.542 3.324 6.607 1.00 96.81 95 ALA A N 1
ATOM 613 C CA . ALA A 1 95 ? 5.512 2.534 7.356 1.00 96.81 95 ALA A CA 1
ATOM 614 C C . ALA A 1 95 ? 6.863 3.262 7.397 1.00 96.81 95 ALA A C 1
ATOM 616 O O . ALA A 1 95 ? 7.349 3.765 6.381 1.00 96.81 95 ALA A O 1
ATOM 617 N N . ILE A 1 96 ? 7.461 3.365 8.585 1.00 97.00 96 ILE A N 1
ATOM 618 C CA . ILE A 1 96 ? 8.730 4.072 8.800 1.00 97.00 96 ILE A CA 1
ATOM 619 C C . ILE A 1 96 ? 9.746 3.115 9.414 1.00 97.00 96 ILE A C 1
ATOM 621 O O . ILE A 1 96 ? 9.554 2.638 10.531 1.00 97.00 96 ILE A O 1
ATOM 625 N N . GLY A 1 97 ? 10.856 2.893 8.709 1.00 92.81 97 GLY A N 1
ATOM 626 C CA . GLY A 1 97 ? 11.951 2.017 9.128 1.00 92.81 97 GLY A CA 1
ATOM 627 C C . GLY A 1 97 ? 11.620 0.526 9.055 1.00 92.81 97 GLY A C 1
ATOM 628 O O . GLY A 1 97 ? 12.310 -0.273 9.683 1.00 92.81 97 GLY A O 1
ATOM 629 N N . SER A 1 98 ? 10.543 0.153 8.361 1.00 93.12 98 SER A N 1
ATOM 630 C CA . SER A 1 98 ? 10.053 -1.220 8.198 1.00 93.12 98 SER A CA 1
ATOM 631 C C . SER A 1 98 ? 9.079 -1.298 7.024 1.00 93.12 98 SER A C 1
ATOM 633 O O . SER A 1 98 ? 8.694 -0.261 6.472 1.00 93.12 98 SER A O 1
ATOM 635 N N . GLU A 1 99 ? 8.685 -2.515 6.665 1.00 94.81 99 GLU A N 1
ATOM 636 C CA . GLU A 1 99 ? 7.878 -2.782 5.481 1.00 94.81 99 GLU A CA 1
ATOM 637 C C . GLU A 1 99 ? 6.455 -2.216 5.594 1.00 94.81 99 GLU A C 1
ATOM 639 O O . GLU A 1 99 ? 5.818 -2.243 6.652 1.00 94.81 99 GLU A O 1
ATOM 644 N N . GLY A 1 100 ? 5.944 -1.694 4.481 1.00 94.81 100 GLY A N 1
ATOM 645 C CA . GLY A 1 100 ? 4.570 -1.231 4.339 1.00 94.81 100 GLY A CA 1
ATOM 646 C C . GLY A 1 100 ? 3.860 -1.980 3.221 1.00 94.81 100 GLY A C 1
ATOM 647 O O . GLY A 1 100 ? 4.348 -1.989 2.096 1.00 94.81 100 GLY A O 1
ATOM 648 N N . SER A 1 101 ? 2.691 -2.564 3.477 1.00 96.69 101 SER A N 1
ATOM 649 C CA . SER A 1 101 ? 1.908 -3.256 2.448 1.00 96.69 101 SER A CA 1
ATOM 650 C C . SER A 1 101 ? 0.439 -2.838 2.427 1.00 96.69 101 SER A C 1
ATOM 652 O O . SER A 1 101 ? -0.148 -2.490 3.451 1.00 96.69 101 SER A O 1
ATOM 654 N N . GLY A 1 102 ? -0.211 -2.857 1.261 1.00 96.25 102 GLY A N 1
ATOM 655 C CA . GLY A 1 102 ? -1.650 -2.615 1.252 1.00 96.25 102 GLY A CA 1
ATOM 656 C C . GLY A 1 102 ? -2.327 -2.342 -0.078 1.00 96.25 102 GLY A C 1
ATOM 657 O O . GLY A 1 102 ? -1.768 -2.476 -1.162 1.00 96.25 102 GLY A O 1
ATOM 658 N N . THR A 1 103 ? -3.591 -1.947 0.025 1.00 97.38 103 THR A N 1
ATOM 659 C CA . THR A 1 103 ? -4.391 -1.456 -1.102 1.00 97.38 103 THR A CA 1
ATOM 660 C C . THR A 1 103 ? -4.786 -0.006 -0.852 1.00 97.38 103 THR A C 1
ATOM 662 O O . THR A 1 103 ? -5.316 0.302 0.210 1.00 97.38 103 THR A O 1
ATOM 665 N N . GLY A 1 104 ? -4.587 0.879 -1.828 1.00 97.31 104 GLY A N 1
ATOM 666 C CA . GLY A 1 104 ? -4.855 2.313 -1.717 1.00 97.31 104 GLY A CA 1
ATOM 667 C C . GLY A 1 104 ? -3.578 3.132 -1.879 1.00 97.31 104 GLY A C 1
ATOM 668 O O . GLY A 1 104 ? -2.968 3.093 -2.942 1.00 97.31 104 GLY A O 1
ATOM 669 N N . ALA A 1 105 ? -3.201 3.902 -0.862 1.00 97.75 105 ALA A N 1
ATOM 670 C CA . ALA A 1 105 ? -1.952 4.651 -0.815 1.00 97.75 105 ALA A CA 1
ATOM 671 C C . ALA A 1 105 ? -0.993 3.992 0.184 1.00 97.75 105 ALA A C 1
ATOM 673 O O . ALA A 1 105 ? -1.342 3.847 1.350 1.00 97.75 105 ALA A O 1
ATOM 674 N N . VAL A 1 106 ? 0.207 3.624 -0.249 1.00 97.94 106 VAL A N 1
ATOM 675 C CA . VAL A 1 106 ? 1.257 3.049 0.600 1.00 97.94 106 VAL A CA 1
ATOM 676 C C . VAL A 1 106 ? 2.473 3.964 0.544 1.00 97.94 106 VAL A C 1
ATOM 678 O O . VAL A 1 106 ? 2.935 4.312 -0.538 1.00 97.94 106 VAL A O 1
ATOM 681 N N . VAL A 1 107 ? 2.991 4.365 1.700 1.00 97.81 107 VAL A N 1
ATOM 682 C CA . VAL A 1 107 ? 4.237 5.121 1.834 1.00 97.81 107 VAL A CA 1
ATOM 683 C C . VAL A 1 107 ? 5.174 4.337 2.743 1.00 97.81 107 VAL A C 1
ATOM 685 O O . VAL A 1 107 ? 4.867 4.157 3.918 1.00 97.81 107 VAL A O 1
ATOM 688 N N . ALA A 1 108 ? 6.313 3.900 2.220 1.00 96.69 108 ALA A N 1
ATOM 689 C CA . ALA A 1 108 ? 7.364 3.235 2.981 1.00 96.69 108 ALA A CA 1
ATOM 690 C C . ALA A 1 108 ? 8.627 4.104 3.001 1.00 96.69 108 ALA A C 1
ATOM 692 O O . ALA A 1 108 ? 9.067 4.615 1.968 1.00 96.69 108 ALA A O 1
ATOM 693 N N . ILE A 1 109 ? 9.198 4.309 4.187 1.00 96.75 109 ILE A N 1
ATOM 694 C CA . ILE A 1 109 ? 10.387 5.146 4.387 1.00 96.75 109 ILE A CA 1
ATOM 695 C C . ILE A 1 109 ? 11.499 4.302 5.003 1.00 96.75 109 ILE A C 1
ATOM 697 O O . ILE A 1 109 ? 11.357 3.810 6.119 1.00 96.75 109 ILE A O 1
ATOM 701 N N . GLY A 1 110 ? 12.625 4.192 4.301 1.00 92.69 110 GLY A N 1
ATOM 702 C CA . GLY A 1 110 ? 13.814 3.449 4.718 1.00 92.69 110 GLY A CA 1
ATOM 703 C C . GLY A 1 110 ? 13.654 1.928 4.670 1.00 92.69 110 GLY A C 1
ATOM 704 O O . GLY A 1 110 ? 14.405 1.233 5.347 1.00 92.69 110 GLY A O 1
ATOM 705 N N . SER A 1 111 ? 12.648 1.425 3.951 1.00 93.69 111 SER A N 1
ATOM 706 C CA . SER A 1 111 ? 12.342 -0.001 3.797 1.00 93.69 111 SER A CA 1
ATOM 707 C C . SER A 1 111 ? 11.386 -0.209 2.611 1.00 93.69 111 SER A C 1
ATOM 709 O O . SER A 1 111 ? 11.145 0.725 1.840 1.00 93.69 111 SER A O 1
ATOM 711 N N . GLU A 1 112 ? 10.863 -1.422 2.458 1.00 94.12 112 GLU A N 1
ATOM 712 C CA . GLU A 1 112 ? 10.059 -1.835 1.314 1.00 94.12 112 GLU A CA 1
ATOM 713 C C . GLU A 1 112 ? 8.594 -1.391 1.429 1.00 94.12 112 GLU A C 1
ATOM 715 O O . GLU A 1 112 ? 7.979 -1.422 2.495 1.00 94.12 112 GLU A O 1
ATOM 720 N N . GLY A 1 113 ? 8.015 -0.972 0.308 1.00 93.88 113 GLY A N 1
ATOM 721 C CA . GLY A 1 113 ? 6.609 -0.622 0.168 1.00 93.88 113 GLY A CA 1
ATOM 722 C C . GLY A 1 113 ? 5.970 -1.452 -0.933 1.00 93.88 113 GLY A C 1
ATOM 723 O O . GLY A 1 113 ? 6.409 -1.375 -2.078 1.00 93.88 113 GLY A O 1
ATOM 724 N N . SER A 1 114 ? 4.915 -2.208 -0.632 1.00 95.88 114 SER A N 1
ATOM 725 C CA . SER A 1 114 ? 4.237 -3.039 -1.627 1.00 95.88 114 SER A CA 1
ATOM 726 C C . SER A 1 114 ? 2.721 -2.870 -1.670 1.00 95.88 114 SER A C 1
ATOM 728 O O . SER A 1 114 ? 2.085 -2.506 -0.682 1.00 95.88 114 SER A O 1
ATOM 730 N N . GLY A 1 115 ? 2.094 -3.113 -2.826 1.00 95.56 115 GLY A N 1
ATOM 731 C CA . GLY A 1 115 ? 0.634 -3.103 -2.863 1.00 95.56 115 GLY A CA 1
ATOM 732 C C . GLY A 1 115 ? -0.055 -2.879 -4.198 1.00 95.56 115 GLY A C 1
ATOM 733 O O . GLY A 1 115 ? 0.470 -3.129 -5.282 1.00 95.56 115 GLY A O 1
ATOM 734 N N . THR A 1 116 ? -1.290 -2.398 -4.098 1.00 96.75 116 THR A N 1
ATOM 735 C CA . THR A 1 116 ? -2.101 -1.957 -5.237 1.00 96.75 116 THR A CA 1
ATOM 736 C C . THR A 1 116 ? -2.579 -0.527 -5.012 1.00 96.75 116 THR A C 1
ATOM 738 O O . THR A 1 116 ? -3.108 -0.218 -3.949 1.00 96.75 116 THR A O 1
ATOM 741 N N . GLY A 1 117 ? -2.449 0.335 -6.019 1.00 96.12 117 GLY A N 1
ATOM 742 C CA . GLY A 1 117 ? -2.834 1.743 -5.970 1.00 96.12 117 GLY A CA 1
ATOM 743 C C . GLY A 1 117 ? -1.632 2.667 -6.151 1.00 96.12 117 GLY A C 1
ATOM 744 O O . GLY A 1 117 ? -0.905 2.532 -7.131 1.00 96.12 117 GLY A O 1
ATOM 745 N N . ALA A 1 118 ? -1.460 3.634 -5.253 1.00 96.81 118 ALA A N 1
ATOM 746 C CA . ALA A 1 118 ? -0.328 4.555 -5.245 1.00 96.81 118 ALA A CA 1
ATOM 747 C C . ALA A 1 118 ? 0.694 4.110 -4.196 1.00 96.81 118 ALA A C 1
ATOM 749 O O . ALA A 1 118 ? 0.370 4.026 -3.017 1.00 96.81 118 ALA A O 1
ATOM 750 N N . ILE A 1 119 ? 1.923 3.843 -4.613 1.00 97.12 119 ILE A N 1
ATOM 751 C CA . ILE A 1 119 ? 3.005 3.379 -3.744 1.00 97.12 119 ILE A CA 1
ATOM 752 C C . ILE A 1 119 ? 4.141 4.390 -3.826 1.00 97.12 119 ILE A C 1
ATOM 754 O O . ILE A 1 119 ? 4.542 4.781 -4.919 1.00 97.12 119 ILE A O 1
ATOM 758 N N . VAL A 1 120 ? 4.657 4.812 -2.678 1.00 96.31 120 VAL A N 1
ATOM 759 C CA . VAL A 1 120 ? 5.833 5.673 -2.560 1.00 96.31 120 VAL A CA 1
ATOM 760 C C . VAL A 1 120 ? 6.841 4.978 -1.655 1.00 96.31 120 VAL A C 1
ATOM 762 O O . VAL A 1 120 ? 6.567 4.781 -0.476 1.00 96.31 120 VAL A O 1
ATOM 765 N N . ALA A 1 121 ? 8.005 4.631 -2.192 1.00 94.94 121 ALA A N 1
ATOM 766 C CA . ALA A 1 121 ? 9.128 4.096 -1.433 1.00 94.94 121 ALA A CA 1
ATOM 767 C C . ALA A 1 121 ? 10.276 5.111 -1.430 1.00 94.94 121 ALA A C 1
ATOM 769 O O . ALA A 1 121 ? 10.649 5.648 -2.476 1.00 94.94 121 ALA A O 1
ATOM 770 N N . ILE A 1 122 ? 10.817 5.409 -0.250 1.00 95.69 122 ILE A N 1
ATOM 771 C CA . ILE A 1 122 ? 11.908 6.372 -0.064 1.00 95.69 122 ILE A CA 1
ATOM 772 C C . ILE A 1 122 ? 13.065 5.659 0.624 1.00 95.69 122 ILE A C 1
ATOM 774 O O . ILE A 1 122 ? 12.921 5.254 1.773 1.00 95.69 122 ILE A O 1
ATOM 778 N N . GLY A 1 123 ? 14.220 5.545 -0.031 1.00 90.88 123 GLY A N 1
ATOM 779 C CA . GLY A 1 123 ? 15.385 4.863 0.540 1.00 90.88 123 GLY A CA 1
ATOM 780 C C . GLY A 1 123 ? 15.211 3.346 0.670 1.00 90.88 123 GLY A C 1
ATOM 781 O O . GLY A 1 123 ? 15.837 2.749 1.541 1.00 90.88 123 GLY A O 1
ATOM 782 N N . GLY A 1 124 ? 14.323 2.751 -0.129 1.00 89.75 124 GLY A N 1
ATOM 783 C CA . GLY A 1 124 ? 13.991 1.326 -0.135 1.00 89.75 124 GLY A CA 1
ATOM 784 C C . GLY A 1 124 ? 13.238 0.938 -1.410 1.00 89.75 124 GLY A C 1
ATOM 785 O O . GLY A 1 124 ? 13.129 1.747 -2.335 1.00 89.75 124 GLY A O 1
ATOM 786 N N . GLU A 1 125 ? 12.726 -0.288 -1.471 1.00 91.06 125 GLU A N 1
ATOM 787 C CA . GLU A 1 125 ? 12.089 -0.825 -2.679 1.00 91.06 125 GLU A CA 1
ATOM 788 C C . GLU A 1 125 ? 10.580 -0.554 -2.708 1.00 91.06 125 GLU A C 1
ATOM 790 O O . GLU A 1 125 ? 9.877 -0.738 -1.721 1.00 91.06 125 GLU A O 1
ATOM 795 N N . GLY A 1 126 ? 10.051 -0.118 -3.847 1.00 90.50 126 GLY A N 1
ATOM 796 C CA . GLY A 1 126 ? 8.623 0.082 -4.074 1.00 90.50 126 GLY A CA 1
ATOM 797 C C . GLY A 1 126 ? 8.106 -0.908 -5.103 1.00 90.50 126 GLY A C 1
ATOM 798 O O . GLY A 1 126 ? 8.558 -0.869 -6.247 1.00 90.50 126 GLY A O 1
ATOM 799 N N . SER A 1 127 ? 7.144 -1.768 -4.749 1.00 92.69 127 SER A N 1
ATOM 800 C CA . SER A 1 127 ? 6.611 -2.764 -5.681 1.00 92.69 127 SER A CA 1
ATOM 801 C C . SER A 1 127 ? 5.084 -2.885 -5.737 1.00 92.69 127 SER A C 1
ATOM 803 O O . SER A 1 127 ? 4.409 -2.998 -4.723 1.00 92.69 127 SER A O 1
ATOM 805 N N . GLY A 1 128 ? 4.473 -2.911 -6.927 1.00 91.94 128 GLY A N 1
ATOM 806 C CA . GLY A 1 128 ? 3.025 -3.147 -6.973 1.00 91.94 128 GLY A CA 1
ATOM 807 C C . GLY A 1 128 ? 2.310 -2.930 -8.292 1.00 91.94 128 GLY A C 1
ATOM 808 O O . GLY A 1 128 ? 2.907 -2.926 -9.362 1.00 91.94 128 GLY A O 1
ATOM 809 N N . THR A 1 129 ? 0.992 -2.781 -8.214 1.00 92.38 129 THR A N 1
ATOM 810 C CA . THR A 1 129 ? 0.141 -2.471 -9.372 1.00 92.38 129 THR A CA 1
ATOM 811 C C . THR A 1 129 ? -0.457 -1.079 -9.216 1.00 92.38 129 THR A C 1
ATOM 813 O O . THR A 1 129 ? -1.063 -0.791 -8.189 1.00 92.38 129 THR A O 1
ATOM 816 N N . GLY A 1 130 ? -0.338 -0.229 -10.235 1.00 91.19 130 GLY A N 1
ATOM 817 C CA . GLY A 1 130 ? -0.849 1.142 -10.229 1.00 91.19 130 GLY A CA 1
ATOM 818 C C . GLY A 1 130 ? 0.255 2.164 -10.485 1.00 91.19 130 GLY A C 1
ATOM 819 O O . GLY A 1 130 ? 0.945 2.079 -11.498 1.00 91.19 130 GLY A O 1
ATOM 820 N N . ALA A 1 131 ? 0.383 3.152 -9.603 1.00 92.25 131 ALA A N 1
ATOM 821 C CA . ALA A 1 131 ? 1.436 4.157 -9.657 1.00 92.25 131 ALA A CA 1
ATOM 822 C C . ALA A 1 131 ? 2.487 3.855 -8.584 1.00 92.25 131 ALA A C 1
ATOM 824 O O . ALA A 1 131 ? 2.154 3.799 -7.404 1.00 92.25 131 ALA A O 1
ATOM 825 N N . VAL A 1 132 ? 3.743 3.691 -8.982 1.00 92.69 132 VAL A N 1
ATOM 826 C CA . VAL A 1 132 ? 4.872 3.462 -8.074 1.00 92.69 132 VAL A CA 1
ATOM 827 C C . VAL A 1 132 ? 5.844 4.626 -8.204 1.00 92.69 132 VAL A C 1
ATOM 829 O O . VAL A 1 132 ? 6.256 4.969 -9.308 1.00 92.69 132 VAL A O 1
ATOM 832 N N . VAL A 1 133 ? 6.222 5.232 -7.085 1.00 92.62 133 VAL A N 1
ATOM 833 C CA . VAL A 1 133 ? 7.281 6.238 -6.998 1.00 92.62 133 VAL A CA 1
ATOM 834 C C . VAL A 1 133 ? 8.377 5.686 -6.098 1.00 92.62 133 VAL A C 1
ATOM 836 O O . VAL A 1 133 ? 8.139 5.460 -4.916 1.00 92.62 133 VAL A O 1
ATOM 839 N N . ALA A 1 134 ? 9.570 5.483 -6.642 1.00 90.56 134 ALA A N 1
ATOM 840 C CA . ALA A 1 134 ? 10.743 5.051 -5.892 1.00 90.56 134 ALA A CA 1
ATOM 841 C C . ALA A 1 134 ? 11.776 6.177 -5.868 1.00 90.56 134 ALA A C 1
ATOM 843 O O . ALA A 1 134 ? 12.181 6.673 -6.919 1.00 90.56 134 ALA A O 1
ATOM 844 N N . ILE A 1 135 ? 12.215 6.583 -4.680 1.00 91.69 135 ILE A N 1
ATOM 845 C CA . ILE A 1 135 ? 13.199 7.651 -4.480 1.00 91.69 135 ILE A CA 1
ATOM 846 C C . ILE A 1 135 ? 14.417 7.050 -3.789 1.00 91.69 135 ILE A C 1
ATOM 848 O O . ILE A 1 135 ? 14.286 6.551 -2.673 1.00 91.69 135 ILE A O 1
ATOM 852 N N . SER A 1 136 ? 15.591 7.128 -4.419 1.00 88.62 136 SER A N 1
ATOM 853 C CA . SER A 1 136 ? 16.848 6.592 -3.873 1.00 88.62 136 SER A CA 1
ATOM 854 C C . SER A 1 136 ? 16.731 5.120 -3.435 1.00 88.62 136 SER A C 1
ATOM 856 O O . SER A 1 136 ? 17.087 4.774 -2.312 1.00 88.62 136 SER A O 1
ATOM 858 N N . GLY A 1 137 ? 16.171 4.274 -4.297 1.00 85.06 137 GLY A N 1
ATOM 859 C CA . GLY A 1 137 ? 15.875 2.860 -4.049 1.00 85.06 137 GLY A CA 1
ATOM 860 C C . GLY A 1 137 ? 15.564 2.124 -5.353 1.00 85.06 137 GLY A C 1
ATOM 861 O O . GLY A 1 137 ? 16.123 2.478 -6.385 1.00 85.06 137 GLY A O 1
ATOM 862 N N . GLU A 1 138 ? 14.648 1.161 -5.337 1.00 85.75 138 GLU A N 1
ATOM 863 C CA . GLU A 1 138 ? 14.222 0.442 -6.549 1.00 85.75 138 GLU A CA 1
ATOM 864 C C . GLU A 1 138 ? 12.708 0.531 -6.729 1.00 85.75 138 GLU A C 1
ATOM 866 O O . GLU A 1 138 ? 11.950 0.509 -5.761 1.00 85.75 138 GLU A O 1
ATOM 871 N N . GLY A 1 139 ? 12.249 0.676 -7.972 1.00 83.12 139 GLY A N 1
ATOM 872 C CA . GLY A 1 139 ? 10.833 0.764 -8.315 1.00 83.12 139 GLY A CA 1
ATOM 873 C C . GLY A 1 139 ? 10.413 -0.335 -9.281 1.00 83.12 139 GLY A C 1
ATOM 874 O O . GLY A 1 139 ? 10.966 -0.466 -10.371 1.00 83.12 139 GLY A O 1
ATOM 875 N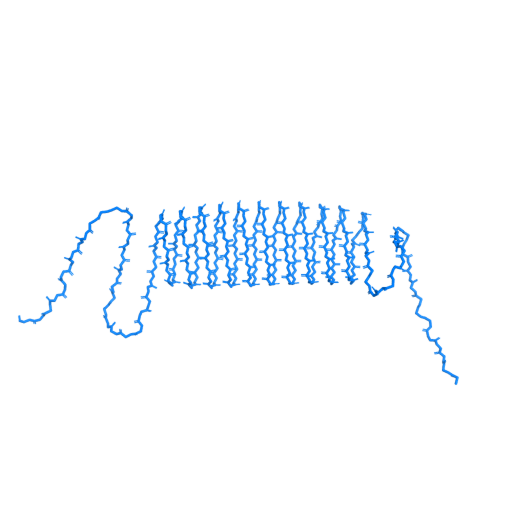 N . GLY A 1 140 ? 9.375 -1.089 -8.930 1.00 84.75 140 GLY A N 1
ATOM 876 C CA . GLY A 1 140 ? 8.838 -2.136 -9.785 1.00 84.75 140 GLY A CA 1
ATOM 877 C C . GLY A 1 140 ? 7.317 -2.198 -9.790 1.00 84.75 140 GLY A C 1
ATOM 878 O O . GLY A 1 140 ? 6.662 -2.157 -8.763 1.00 84.75 140 GLY A O 1
ATOM 879 N N . GLY A 1 141 ? 6.687 -2.406 -10.936 1.00 85.38 141 GLY A N 1
ATOM 880 C CA . GLY A 1 141 ? 5.269 -2.711 -10.939 1.00 85.38 141 GLY A CA 1
ATOM 881 C C . GLY A 1 141 ? 4.659 -2.995 -12.287 1.00 85.38 141 GLY A C 1
ATOM 882 O O . GLY A 1 141 ? 5.332 -3.014 -13.309 1.00 85.38 141 GLY A O 1
ATOM 883 N N . ALA A 1 142 ? 3.353 -3.199 -12.268 1.00 84.50 142 ALA A N 1
ATOM 884 C CA . ALA A 1 142 ? 2.533 -2.993 -13.445 1.00 84.50 142 ALA A CA 1
ATOM 885 C C . ALA A 1 142 ? 1.904 -1.598 -13.351 1.00 84.50 142 ALA A C 1
ATOM 887 O O . ALA A 1 142 ? 1.294 -1.269 -12.333 1.00 84.50 142 ALA A O 1
ATOM 888 N N . GLY A 1 143 ? 2.022 -0.793 -14.407 1.00 84.88 143 GLY A N 1
ATOM 889 C CA . GLY A 1 143 ? 1.418 0.542 -14.472 1.00 84.88 143 GLY A CA 1
ATOM 890 C C . GLY A 1 143 ? 2.439 1.658 -14.686 1.00 84.88 143 GLY A C 1
ATOM 891 O O . GLY A 1 143 ? 3.306 1.540 -15.547 1.00 84.88 143 GLY A O 1
ATOM 892 N N . ALA A 1 144 ? 2.291 2.770 -13.970 1.00 86.19 144 ALA A N 1
ATOM 893 C CA . ALA A 1 144 ? 3.189 3.917 -14.081 1.00 86.19 144 ALA A CA 1
ATOM 894 C C . ALA A 1 144 ? 4.264 3.848 -12.994 1.00 86.19 144 ALA A C 1
ATOM 896 O O . ALA A 1 144 ? 3.937 3.751 -11.813 1.00 86.19 144 ALA A O 1
ATOM 897 N N . ILE A 1 145 ? 5.534 3.932 -13.379 1.00 84.62 145 ILE A N 1
ATOM 898 C CA . ILE A 1 145 ? 6.670 3.907 -12.456 1.00 84.62 145 ILE A CA 1
ATOM 899 C C . ILE A 1 145 ? 7.454 5.208 -12.613 1.00 84.62 145 ILE A C 1
ATOM 901 O O . ILE A 1 145 ? 7.816 5.591 -13.725 1.00 84.62 145 ILE A O 1
ATOM 905 N N . VAL A 1 146 ? 7.729 5.883 -11.500 1.00 86.81 146 VAL A N 1
ATOM 906 C CA . VAL A 1 146 ? 8.634 7.031 -11.423 1.00 86.81 146 VAL A CA 1
ATOM 907 C C . VAL A 1 146 ? 9.806 6.655 -10.526 1.00 86.81 146 VAL A C 1
ATOM 909 O O . VAL A 1 146 ? 9.625 6.432 -9.332 1.00 86.81 146 VAL A O 1
ATOM 912 N N . ALA A 1 147 ? 11.001 6.602 -11.097 1.00 84.00 147 ALA A N 1
ATOM 913 C CA . ALA A 1 147 ? 12.247 6.347 -10.390 1.00 84.00 147 ALA A CA 1
ATOM 914 C C . ALA A 1 147 ? 13.052 7.657 -10.304 1.00 84.00 147 ALA A C 1
ATOM 916 O O . ALA A 1 147 ? 13.313 8.293 -11.321 1.00 84.00 147 ALA A O 1
ATOM 917 N N . ILE A 1 148 ? 13.400 8.109 -9.100 1.00 84.06 148 ILE A N 1
ATOM 918 C CA . ILE A 1 148 ? 14.217 9.297 -8.833 1.00 84.06 148 ILE A CA 1
ATOM 919 C C . ILE A 1 148 ? 15.500 8.872 -8.114 1.00 84.06 148 ILE A C 1
ATOM 921 O O . ILE A 1 148 ? 15.455 8.492 -6.944 1.00 84.06 148 ILE A O 1
ATOM 925 N N . GLY A 1 149 ? 16.647 8.979 -8.790 1.00 76.88 149 GLY A N 1
ATOM 926 C CA . GLY A 1 149 ? 17.935 8.504 -8.270 1.00 76.88 149 GLY A CA 1
ATOM 927 C C . GLY A 1 149 ? 17.924 7.003 -7.963 1.00 76.88 149 GLY A C 1
ATOM 928 O O . GLY A 1 149 ? 18.554 6.571 -7.002 1.0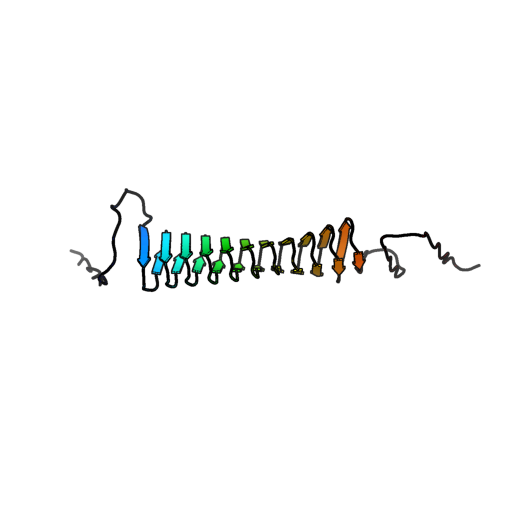0 76.88 149 GLY A O 1
ATOM 929 N N . SER A 1 150 ? 17.124 6.254 -8.720 1.00 70.88 150 SER A N 1
ATOM 930 C CA . SER A 1 150 ? 16.750 4.861 -8.494 1.00 70.88 150 SER A CA 1
ATOM 931 C C . SER A 1 150 ? 16.624 4.115 -9.814 1.00 70.88 150 SER A C 1
ATOM 933 O O . SER A 1 150 ? 16.445 4.731 -10.866 1.00 70.88 150 SER A O 1
ATOM 935 N N . GLU A 1 151 ? 16.678 2.790 -9.744 1.00 70.12 151 GLU A N 1
ATOM 936 C CA . GLU A 1 151 ? 16.405 1.918 -10.883 1.00 70.12 151 GLU A CA 1
ATOM 937 C C . GLU A 1 151 ? 1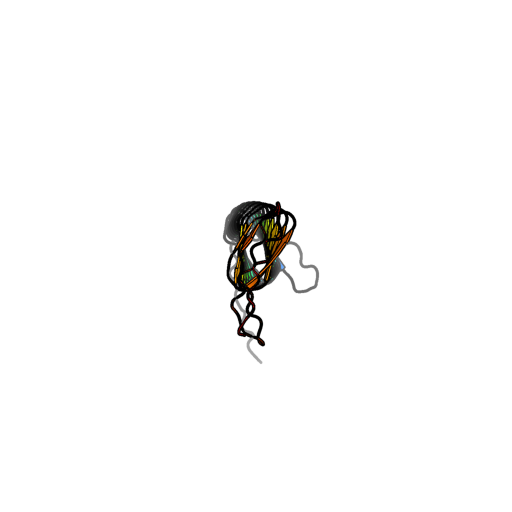4.906 1.596 -10.962 1.00 70.12 151 GLU A C 1
ATOM 939 O O . GLU A 1 151 ? 14.233 1.386 -9.946 1.00 70.12 151 GLU A O 1
ATOM 944 N N . GLY A 1 152 ? 14.360 1.593 -12.179 1.00 61.88 152 GLY A N 1
ATOM 945 C CA . GLY A 1 152 ? 12.970 1.247 -12.461 1.00 61.88 152 GLY A CA 1
ATOM 946 C C . GLY A 1 152 ? 12.860 0.086 -13.448 1.00 61.88 152 GLY A C 1
ATOM 947 O O . GLY A 1 152 ? 13.441 0.130 -14.531 1.00 61.88 152 GLY A O 1
ATOM 948 N N . GLY A 1 153 ? 12.055 -0.931 -13.138 1.00 63.53 153 GLY A N 1
ATOM 949 C CA . GLY A 1 153 ? 11.821 -2.056 -14.054 1.00 63.53 153 GLY A CA 1
ATOM 950 C C . GLY A 1 153 ? 10.368 -2.525 -14.097 1.00 63.53 153 GLY A C 1
ATOM 951 O O . GLY A 1 153 ? 9.658 -2.379 -13.102 1.00 63.53 153 GLY A O 1
ATOM 952 N N . ARG A 1 154 ? 9.972 -3.152 -15.229 1.00 62.44 154 ARG A N 1
ATOM 953 C CA . ARG A 1 154 ? 8.730 -3.936 -15.529 1.00 62.44 154 ARG A CA 1
ATOM 954 C C . ARG A 1 154 ? 7.797 -3.301 -16.592 1.00 62.44 154 ARG A C 1
ATOM 956 O O . ARG A 1 154 ? 8.177 -2.409 -17.343 1.00 62.44 154 ARG A O 1
ATOM 963 N N . THR A 1 155 ? 6.587 -3.858 -16.742 1.00 57.62 155 THR A N 1
ATOM 964 C CA . THR A 1 155 ? 5.603 -3.564 -17.797 1.00 57.62 155 THR A CA 1
ATOM 965 C C . THR A 1 155 ? 4.809 -2.287 -17.512 1.00 57.62 155 THR A C 1
ATOM 967 O O . THR A 1 155 ? 4.089 -2.201 -16.515 1.00 57.62 155 THR A O 1
ATOM 970 N N . GLY A 1 156 ? 4.870 -1.322 -18.431 1.00 63.06 156 GLY A N 1
ATOM 971 C CA . GLY A 1 156 ? 4.138 -0.061 -18.336 1.00 63.06 156 GLY A CA 1
ATOM 972 C C . GLY A 1 156 ? 5.006 1.151 -18.669 1.00 63.06 156 GLY A C 1
ATOM 973 O O . GLY A 1 156 ? 6.047 1.027 -19.313 1.00 63.06 156 GLY A O 1
ATOM 974 N N . ALA A 1 157 ? 4.552 2.338 -18.265 1.00 72.50 157 ALA A N 1
ATOM 975 C CA . ALA A 1 157 ? 5.268 3.586 -18.511 1.00 72.50 157 ALA A CA 1
ATOM 976 C C . ALA A 1 157 ? 6.265 3.849 -17.377 1.00 72.50 157 ALA A C 1
ATOM 978 O O . ALA A 1 157 ? 5.863 3.927 -16.217 1.00 72.50 157 ALA A O 1
ATOM 979 N N . ILE A 1 158 ? 7.544 4.019 -17.715 1.00 71.81 158 ILE A N 1
ATOM 980 C CA . ILE A 1 158 ? 8.610 4.314 -16.752 1.00 71.81 158 ILE A CA 1
ATOM 981 C C . ILE A 1 158 ? 9.167 5.708 -17.026 1.00 71.81 158 ILE A C 1
ATOM 983 O O . ILE A 1 158 ? 9.475 6.048 -18.168 1.00 71.81 158 ILE A O 1
ATOM 987 N N . VAL A 1 159 ? 9.304 6.504 -15.969 1.00 79.31 159 VAL A N 1
ATOM 988 C CA . VAL A 1 159 ? 10.035 7.772 -15.965 1.00 79.31 159 VAL A CA 1
ATOM 989 C C . VAL A 1 159 ? 11.179 7.638 -14.971 1.00 79.31 159 VAL A C 1
ATOM 991 O O . VAL A 1 159 ? 10.937 7.572 -13.769 1.00 79.31 159 VAL A O 1
ATOM 994 N N . ALA A 1 160 ? 12.413 7.612 -15.466 1.00 77.62 160 ALA A N 1
ATOM 995 C CA . ALA A 1 160 ? 13.606 7.640 -14.630 1.00 77.62 160 ALA A CA 1
ATOM 996 C C . ALA A 1 160 ? 14.209 9.052 -14.624 1.00 77.62 160 ALA A C 1
ATOM 998 O O . ALA A 1 160 ? 14.351 9.694 -15.665 1.00 77.62 160 ALA A O 1
ATOM 999 N N . ILE A 1 161 ? 14.539 9.555 -13.439 1.00 75.00 161 ILE A N 1
ATOM 1000 C CA . ILE A 1 161 ? 15.180 10.847 -13.209 1.00 75.00 161 ILE A CA 1
ATOM 1001 C C . ILE A 1 161 ? 16.498 10.546 -12.506 1.00 75.00 161 ILE A C 1
ATOM 1003 O O . ILE A 1 161 ? 16.503 10.179 -11.333 1.00 75.00 161 ILE A O 1
ATOM 1007 N N . SER A 1 162 ? 17.609 10.697 -13.226 1.00 73.81 162 SER A N 1
ATOM 1008 C CA . SER A 1 162 ? 18.958 10.388 -12.725 1.00 73.81 162 SER A CA 1
ATOM 1009 C C . SER A 1 162 ? 19.170 8.915 -12.324 1.00 73.81 162 SER A C 1
ATOM 1011 O O . SER A 1 162 ? 19.962 8.646 -11.425 1.00 73.81 162 SER A O 1
ATOM 1013 N N . GLY A 1 163 ? 18.463 7.978 -12.964 1.00 61.94 163 GLY A N 1
ATOM 1014 C CA . GLY A 1 163 ? 18.596 6.528 -12.772 1.00 61.94 163 GLY A CA 1
ATOM 1015 C C . GLY A 1 163 ? 18.253 5.749 -14.050 1.00 61.94 163 GLY A C 1
ATOM 1016 O O . GLY A 1 163 ? 17.906 6.366 -15.060 1.00 61.94 163 GLY A O 1
ATOM 1017 N N . GLU A 1 164 ? 18.368 4.420 -14.019 1.00 61.12 164 GLU A N 1
ATOM 1018 C CA . GLU A 1 164 ? 18.123 3.534 -15.171 1.00 61.12 164 GLU A CA 1
ATOM 1019 C C . GLU A 1 164 ? 16.659 3.054 -15.213 1.00 61.12 164 GLU A C 1
ATOM 1021 O O . GLU A 1 164 ? 16.032 2.836 -14.174 1.00 61.12 164 GLU A O 1
ATOM 1026 N N . GLY A 1 165 ? 16.080 2.905 -16.410 1.00 57.28 165 GLY A N 1
ATOM 1027 C CA . GLY A 1 165 ? 14.679 2.499 -16.579 1.00 57.28 165 GLY A CA 1
ATOM 1028 C C . GLY A 1 165 ? 14.463 1.556 -17.763 1.00 57.28 165 GLY A C 1
ATOM 1029 O O . GLY A 1 165 ? 14.778 1.917 -18.894 1.00 57.28 165 GLY A O 1
ATOM 1030 N N . VAL A 1 166 ? 13.864 0.379 -17.530 1.00 58.19 166 VAL A N 1
ATOM 1031 C CA . VAL A 1 166 ? 13.589 -0.626 -18.583 1.00 58.19 166 VAL A CA 1
ATOM 1032 C C . VAL A 1 166 ? 12.094 -0.962 -18.641 1.00 58.19 166 VAL A C 1
ATOM 1034 O O . VAL A 1 166 ? 11.576 -1.648 -17.755 1.00 58.19 166 VAL A O 1
ATOM 1037 N N . GLY A 1 167 ? 11.378 -0.485 -19.671 1.00 56.62 167 GLY A N 1
ATOM 1038 C CA . GLY A 1 167 ? 9.921 -0.659 -19.790 1.00 56.62 167 GLY A CA 1
ATOM 1039 C C . GLY A 1 167 ? 9.410 -0.862 -21.220 1.00 56.62 167 GLY A C 1
ATOM 1040 O O . GLY A 1 167 ? 9.959 -0.325 -22.178 1.00 56.62 167 GLY A O 1
ATOM 1041 N N . SER A 1 168 ? 8.331 -1.637 -21.374 1.00 51.47 168 SER A N 1
ATOM 1042 C CA . SER A 1 168 ? 7.636 -1.843 -22.656 1.00 51.47 168 SER A CA 1
ATOM 1043 C C . SER A 1 168 ? 6.452 -0.881 -22.778 1.00 51.47 168 SER A C 1
ATOM 1045 O O . SER A 1 168 ? 5.463 -1.031 -22.059 1.00 51.47 168 SER A O 1
ATOM 1047 N N . GLN A 1 169 ? 6.518 0.092 -23.691 1.00 49.41 169 GLN A N 1
ATOM 1048 C CA . GLN A 1 169 ? 5.367 0.942 -24.012 1.00 49.41 169 GLN A CA 1
ATOM 1049 C C . GLN A 1 169 ? 4.529 0.295 -25.123 1.00 49.41 169 GLN A C 1
ATOM 1051 O O . GLN A 1 169 ? 5.022 0.086 -26.226 1.00 49.41 169 GLN A O 1
ATOM 1056 N N . TYR A 1 170 ? 3.251 0.009 -24.855 1.00 37.62 170 TYR A N 1
ATOM 1057 C CA . TYR A 1 170 ? 2.277 -0.319 -25.902 1.00 37.62 170 TYR A CA 1
ATOM 1058 C C . TYR A 1 170 ? 1.627 0.985 -26.388 1.00 37.62 170 TYR A C 1
ATOM 1060 O O . TYR A 1 170 ? 0.930 1.652 -25.621 1.00 37.62 170 TYR A O 1
ATOM 1068 N N . ARG A 1 171 ? 1.859 1.366 -27.651 1.00 38.56 171 ARG A N 1
ATOM 1069 C CA . ARG A 1 171 ? 1.148 2.465 -28.325 1.00 38.56 171 ARG A CA 1
ATOM 1070 C C . ARG A 1 171 ? 0.122 1.858 -29.276 1.00 38.56 171 ARG A C 1
ATOM 1072 O O . ARG A 1 171 ? 0.481 1.186 -30.234 1.00 38.56 171 ARG A O 1
ATOM 1079 N N . GLU A 1 172 ? -1.160 2.074 -29.001 1.00 33.56 172 GLU A N 1
ATOM 1080 C CA . GLU A 1 172 ? -2.227 1.635 -29.897 1.00 33.56 172 GLU A CA 1
ATOM 1081 C C . GLU A 1 172 ? -2.249 2.551 -31.132 1.00 33.56 172 GLU A C 1
ATOM 1083 O O . GLU A 1 172 ? -2.613 3.723 -31.049 1.00 33.56 172 GLU A O 1
ATOM 1088 N N . GLY A 1 173 ? -1.803 2.014 -32.270 1.00 39.69 173 GLY A N 1
ATOM 1089 C CA . GLY A 1 173 ? -1.849 2.675 -33.574 1.00 39.69 173 GLY A CA 1
ATOM 1090 C C . GLY A 1 173 ? -0.470 2.946 -34.179 1.00 39.69 173 GLY A C 1
ATOM 1091 O O . GLY A 1 173 ? 0.219 3.874 -33.769 1.00 39.69 173 GLY A O 1
ATOM 1092 N N . GLN A 1 174 ? -0.181 2.204 -35.252 1.00 37.94 174 GLN A N 1
ATOM 1093 C CA . GLN A 1 174 ? 1.035 2.166 -36.080 1.00 37.94 174 GLN A CA 1
ATOM 1094 C C . GLN A 1 174 ? 2.089 1.164 -35.601 1.00 37.94 174 GLN A C 1
ATOM 1096 O O . GLN A 1 174 ? 2.513 1.167 -34.453 1.00 37.94 174 GLN A O 1
ATOM 1101 N N . GLY A 1 175 ? 2.400 0.241 -36.512 1.00 46.62 175 GLY A N 1
ATOM 1102 C CA . GLY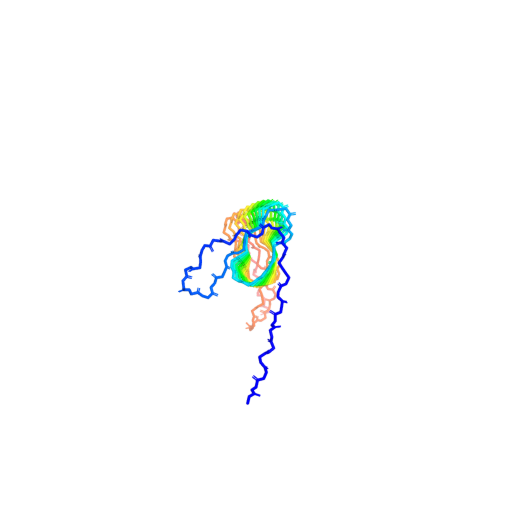 A 1 175 ? 3.249 -0.909 -36.271 1.00 46.62 175 GLY A CA 1
ATOM 1103 C C . GLY A 1 175 ? 4.722 -0.569 -36.078 1.00 46.62 175 GLY A C 1
ATOM 1104 O O . GLY A 1 175 ? 5.153 0.567 -36.258 1.00 46.62 175 GLY A O 1
ATOM 1105 N N . GLU A 1 176 ? 5.439 -1.652 -35.797 1.00 37.62 176 GLU A N 1
ATOM 1106 C CA . GLU A 1 176 ? 6.877 -1.803 -35.579 1.00 37.62 176 GLU A CA 1
ATOM 1107 C C . GLU A 1 176 ? 7.310 -1.688 -34.114 1.00 37.62 176 GLU A C 1
ATOM 1109 O O . GLU A 1 176 ? 7.245 -0.642 -33.469 1.00 37.62 176 GLU A O 1
ATOM 1114 N N . ASP A 1 177 ? 7.743 -2.841 -33.605 1.00 41.25 177 ASP A N 1
ATOM 1115 C CA . ASP A 1 177 ? 8.251 -3.089 -32.265 1.00 41.25 177 ASP A C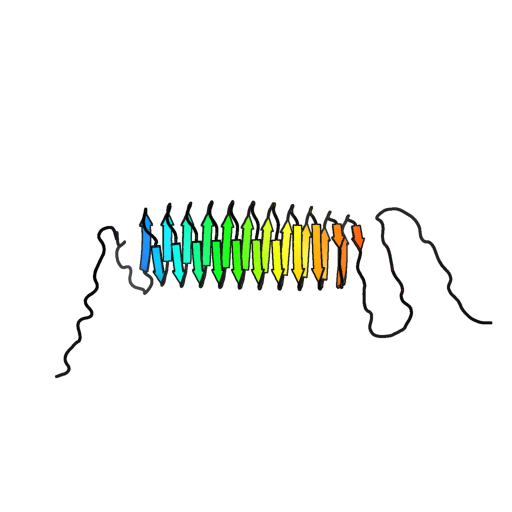A 1
ATOM 1116 C C . ASP A 1 177 ? 9.550 -2.293 -32.053 1.00 41.25 177 ASP A C 1
ATOM 1118 O O . ASP A 1 177 ? 10.655 -2.791 -32.266 1.00 41.25 177 ASP A O 1
ATOM 1122 N N . GLN A 1 178 ? 9.436 -1.022 -31.667 1.00 41.75 178 GLN A N 1
ATOM 1123 C CA . GLN A 1 178 ? 10.600 -0.208 -31.326 1.00 41.75 178 GLN A CA 1
ATOM 1124 C C . GLN A 1 178 ? 10.880 -0.297 -29.824 1.00 41.75 178 GLN A C 1
ATOM 1126 O O . GLN A 1 178 ? 10.250 0.372 -29.005 1.00 41.75 178 GLN A O 1
ATOM 1131 N N . PHE A 1 179 ? 11.846 -1.144 -29.466 1.00 37.94 179 PHE A N 1
ATOM 1132 C CA . PHE A 1 179 ? 12.464 -1.160 -28.143 1.00 37.94 179 PHE A CA 1
ATOM 1133 C C . PHE A 1 179 ? 13.422 0.034 -28.036 1.00 37.94 179 PHE A C 1
ATOM 1135 O O . PHE A 1 179 ? 14.466 0.048 -28.685 1.00 37.94 179 PHE A O 1
ATOM 1142 N N . ALA A 1 180 ? 13.068 1.044 -27.241 1.00 42.78 180 ALA A N 1
ATOM 1143 C CA . ALA A 1 180 ? 13.955 2.165 -26.941 1.00 42.78 180 ALA A CA 1
ATOM 1144 C C . ALA A 1 180 ? 14.656 1.929 -25.596 1.00 42.78 180 ALA A C 1
ATOM 1146 O O . ALA A 1 180 ? 13.995 1.815 -24.564 1.00 42.78 180 ALA A O 1
ATOM 1147 N N . PHE A 1 181 ? 15.987 1.865 -25.624 1.00 43.03 181 PHE A N 1
ATOM 1148 C CA . PHE A 1 181 ? 16.851 1.851 -24.443 1.00 43.03 181 PHE A CA 1
ATOM 1149 C C . PHE A 1 181 ? 17.385 3.265 -24.192 1.00 43.03 181 PHE A C 1
ATOM 1151 O O . PHE A 1 181 ? 17.722 3.977 -25.141 1.00 43.03 181 PHE A O 1
ATOM 1158 N N . HIS A 1 182 ? 17.485 3.658 -22.925 1.00 43.81 182 HIS A N 1
ATOM 1159 C CA . HIS A 1 182 ? 18.157 4.883 -22.507 1.00 43.81 182 HIS A CA 1
ATOM 1160 C C . HIS A 1 182 ? 19.091 4.557 -21.342 1.00 43.81 182 HIS A C 1
ATOM 1162 O O . HIS A 1 182 ? 18.662 4.572 -20.192 1.00 43.81 182 HIS A O 1
ATOM 1168 N N . ASP A 1 183 ? 20.358 4.289 -21.655 1.00 40.53 183 ASP A N 1
ATOM 1169 C CA . ASP A 1 183 ? 21.424 4.293 -20.656 1.00 40.53 183 ASP A CA 1
ATOM 1170 C C . ASP A 1 183 ? 21.939 5.724 -20.505 1.00 40.53 183 ASP A C 1
ATOM 1172 O O . ASP A 1 183 ? 22.074 6.472 -21.479 1.00 40.53 183 ASP A O 1
ATOM 1176 N N . GLY A 1 184 ? 22.195 6.114 -19.260 1.00 47.03 184 GLY A N 1
ATOM 1177 C CA . GLY A 1 184 ? 22.534 7.470 -18.838 1.00 47.03 184 GLY A CA 1
ATOM 1178 C C . GLY A 1 184 ? 23.847 8.056 -19.369 1.00 47.03 184 GLY A C 1
ATOM 1179 O O . GLY A 1 184 ? 24.254 9.086 -18.850 1.00 47.03 184 GLY A O 1
ATOM 1180 N N . ASP A 1 185 ? 24.497 7.486 -20.388 1.00 44.44 185 ASP A N 1
ATOM 1181 C CA . ASP A 1 185 ? 25.646 8.105 -21.054 1.00 44.44 185 ASP A CA 1
ATOM 1182 C C . ASP A 1 185 ? 25.811 7.632 -22.518 1.00 44.44 185 ASP A C 1
ATOM 1184 O O . ASP A 1 185 ? 26.036 6.461 -22.806 1.00 44.44 185 ASP A O 1
ATOM 1188 N N . SER A 1 186 ? 25.827 8.604 -23.442 1.00 40.94 186 SER A N 1
ATOM 1189 C CA . SER A 1 186 ? 26.359 8.566 -24.823 1.00 40.94 186 SER A CA 1
ATOM 1190 C C . SER A 1 186 ? 25.617 7.811 -25.957 1.00 40.94 186 SER A C 1
ATOM 1192 O O . SER A 1 186 ? 25.507 6.594 -25.985 1.00 40.94 186 SER A O 1
ATOM 1194 N N . GLY A 1 187 ? 25.289 8.567 -27.021 1.00 31.95 187 GLY A N 1
ATOM 1195 C CA . GLY A 1 187 ? 25.321 8.084 -28.414 1.00 31.95 187 GLY A CA 1
ATOM 1196 C C . GLY A 1 187 ? 23.975 7.846 -29.110 1.00 31.95 187 GLY A C 1
ATOM 1197 O O . GLY A 1 187 ? 23.297 6.857 -28.870 1.00 31.95 187 GLY A O 1
ATOM 1198 N N . PHE A 1 188 ? 23.629 8.708 -30.072 1.00 33.28 188 PHE A N 1
ATOM 1199 C CA . PHE A 1 188 ? 22.591 8.423 -31.069 1.00 33.28 188 PHE A CA 1
ATOM 1200 C C . PHE A 1 188 ? 23.124 7.360 -32.042 1.00 33.28 188 PHE A C 1
ATOM 1202 O O . PHE A 1 188 ? 24.077 7.633 -32.774 1.00 33.28 188 PHE A O 1
ATOM 1209 N N . VAL A 1 189 ? 22.529 6.165 -32.069 1.00 35.12 189 VAL A N 1
ATOM 1210 C CA . VAL A 1 189 ? 22.704 5.225 -33.186 1.00 35.12 189 VAL A CA 1
ATOM 1211 C C . VAL A 1 189 ? 21.425 5.243 -34.010 1.00 35.12 189 VAL A C 1
ATOM 1213 O O . VAL A 1 189 ? 20.417 4.643 -33.649 1.00 35.12 189 VAL A O 1
ATOM 1216 N N . GLU A 1 190 ? 21.478 5.956 -35.132 1.00 33.47 190 GLU A N 1
ATOM 1217 C CA . GLU A 1 190 ? 20.463 5.892 -36.178 1.00 33.47 190 GLU A CA 1
ATOM 1218 C C . GLU A 1 190 ? 20.572 4.532 -36.881 1.00 33.47 190 GLU A C 1
ATOM 1220 O O . GLU A 1 190 ? 21.434 4.330 -37.737 1.00 33.47 190 GLU A O 1
ATOM 1225 N N . MET A 1 191 ? 19.716 3.572 -36.530 1.00 35.59 191 MET A N 1
ATOM 1226 C CA . MET A 1 191 ? 19.461 2.440 -37.421 1.00 35.59 191 MET A CA 1
ATOM 1227 C C . MET A 1 191 ? 18.351 2.836 -38.389 1.00 35.59 191 MET A C 1
ATOM 1229 O O . MET A 1 191 ? 17.166 2.740 -38.086 1.00 35.59 191 MET A O 1
ATOM 1233 N N . ASN A 1 192 ? 18.765 3.300 -39.570 1.00 34.62 192 ASN A N 1
ATOM 1234 C CA . ASN A 1 192 ? 17.883 3.460 -40.718 1.00 34.62 192 ASN A CA 1
ATOM 1235 C C . ASN A 1 192 ? 17.295 2.096 -41.101 1.00 34.62 192 ASN A C 1
ATOM 1237 O O . ASN A 1 192 ? 17.975 1.264 -41.701 1.00 34.62 192 ASN A O 1
ATOM 1241 N N . ALA A 1 193 ? 16.019 1.890 -40.789 1.00 46.66 193 ALA A N 1
ATOM 1242 C CA . ALA A 1 193 ? 15.184 0.901 -41.446 1.00 46.66 193 ALA A CA 1
ATOM 1243 C C . ALA A 1 193 ? 14.230 1.635 -42.398 1.00 46.66 193 ALA A C 1
ATOM 1245 O O . ALA A 1 193 ? 13.154 2.073 -42.016 1.00 46.66 193 ALA A O 1
ATOM 1246 N N . LEU A 1 194 ? 14.648 1.779 -43.653 1.00 38.78 194 LEU A N 1
ATOM 1247 C CA . LEU A 1 194 ? 13.774 1.975 -44.812 1.00 38.78 194 LEU A CA 1
ATOM 1248 C C . LEU A 1 194 ? 14.362 1.041 -45.884 1.00 38.78 194 LEU A C 1
ATOM 1250 O O . LEU A 1 194 ? 15.550 1.115 -46.170 1.00 38.78 194 LEU A O 1
ATOM 1254 N N . GLY A 1 195 ? 13.675 0.040 -46.427 1.00 34.59 195 GLY A N 1
ATOM 1255 C CA . GLY A 1 195 ? 12.303 0.074 -46.910 1.00 34.59 195 GLY A CA 1
ATOM 1256 C C . GLY A 1 195 ? 12.338 0.177 -48.439 1.00 34.59 195 GLY A C 1
ATOM 1257 O O . GLY A 1 195 ? 12.497 1.267 -48.964 1.00 34.59 195 GLY A O 1
ATOM 1258 N N . LEU A 1 196 ? 12.240 -0.982 -49.102 1.00 35.81 196 LEU A N 1
ATOM 1259 C CA . LEU A 1 196 ? 11.740 -1.251 -50.464 1.00 35.81 196 LEU A CA 1
ATOM 1260 C C . LEU A 1 196 ? 11.942 -0.185 -51.569 1.00 35.81 196 LEU A C 1
ATOM 1262 O O . LEU A 1 196 ? 11.239 0.823 -51.623 1.00 35.81 196 LEU A O 1
ATOM 1266 N N . GLY A 1 197 ? 12.784 -0.544 -52.544 1.00 34.41 197 GLY A N 1
ATOM 1267 C CA . GLY A 1 197 ? 12.878 0.012 -53.898 1.00 34.41 197 GLY A CA 1
ATOM 1268 C C . GLY A 1 197 ? 13.708 -0.905 -54.785 1.00 34.41 197 GLY A C 1
ATOM 1269 O O . GLY A 1 197 ? 14.879 -1.134 -54.414 1.00 34.41 197 GLY A O 1
#